Protein AF-A0AA36MU06-F1 (afdb_monomer)

Secondary structure (DSSP, 8-state):
----PPPP-----PPP-------PSPPPEEEEEEEHHHHHHHHHHHHHHHS--------SS--TTHHHHHHHHTTSS-GGGS-HHHHHHHHGGGGGS-HHHHHHHHHHTTT--TT-TTT-HHHHHHHHHHHHHHHHHHHHHHTTTGGGTS-HHHHHHHHHHHHHHHHHHHHHTTSSSPPPSEEEEE--TTTSTTEEEEEEETTTTEEEEEESTT--GGGGTT-EEEEEEE---TTEEEEEEEEEETTTS-HHHHHHHHHHHHHHHHHHHHHH-----TT-S-----------------------PPPPP------------------THHHHHHHTT-SS-----S--

Foldseek 3Di:
DDDDDDDDDDDPPDDPDDDPFPPDDDWDKDKDWFWLLQLLLLLLVLVLLLDPPDDQPPQPDDQVPPVVLCCLLVVVDQLVPDDLVSLQSNLVSLLSHDLNSLSSNLNSCPPVPLPDPDDQPSVNSSNVSSLLSNQLVLLLVQAPPCSVVDDSVVSSVNSSVLSSVSSVQSVQVPPPPRFFQWEKEADDCVNPPQFGIWIARNNVSHIDTFGHLPRPCVVQAQPWYWYWQQLDDPGIGTIMTIIDHSNPDDPSSVVVVSVVVSVVSVVVVVVVVPVPDPPPDPPPPPPPDDDDPDDDDDDDDDPDDDDDDDDDDDDDDDDDDPDPDDDPPSVVVPVVPPDPDPDDPPDD

Sequence (348 aa):
MEAATSPSKEEAPSTPRSHPLKKGSPRDHWRLEHPEQRVLESGLTALKQLQPAEGLQRSGSMVLRASFFERLLGGHVELKACPANDVAAAQGDLKKLGLRQLLALRILTKGFPTTRVGAFTVHSNFLAALSSELFHRIGALALKGSASETPRRRLEQIGQRLVLCLGAAELLKEKCPPPPAWWLTTLEEEDWPGSGFALVDICALTAQMLEGASADFEQCRGVNMAVVIDLGSAASINWEVITMDAAKEDIPAALAVLKARRRRSRRSTSLEETPEDSSRFPSLPFAADVLPQDGARATSSKVQWPSPTPQHKSPVESPKDSRFNEYPFVTDIFDYFGCCTRRRWEHH

Organism: NCBI:txid2562239

Mean predicted aligned error: 12.64 Å

Radius of gyration: 29.24 Å; Cα contacts (8 Å, |Δi|>4): 358; chains: 1; bounding box: 72×82×90 Å

pLDDT: mean 77.64, std 21.03, range [33.66, 98.0]

Solvent-accessible surface area (backbone atoms only — not comparable to full-atom values): 21843 Å² total; per-residue (Å²): 142,82,84,84,79,78,85,76,82,80,75,73,81,76,76,79,79,78,72,75,80,70,92,63,78,91,61,61,71,46,78,44,83,45,50,43,66,60,32,39,54,43,8,54,52,52,51,59,70,72,50,74,92,70,72,87,73,77,61,89,65,86,50,91,53,47,72,57,51,52,33,44,74,68,65,75,43,57,76,90,77,52,55,61,69,59,51,54,67,42,49,75,45,58,81,69,51,52,71,68,54,42,51,50,48,56,60,72,54,60,88,66,79,76,81,60,87,80,86,45,63,55,59,44,52,38,53,50,51,48,49,47,57,40,17,25,52,47,15,38,62,17,32,66,84,55,37,84,80,49,55,64,72,55,25,22,52,47,16,45,48,50,32,35,52,40,7,46,48,63,75,39,51,86,42,88,77,55,74,54,60,32,35,38,35,74,44,61,52,91,84,29,77,61,28,48,32,38,41,31,33,58,82,78,54,33,43,44,80,30,53,47,92,74,42,76,51,70,87,39,52,80,40,59,25,27,39,48,41,73,67,45,61,101,77,36,39,32,34,42,37,34,53,43,43,48,64,82,45,66,57,65,61,50,51,52,55,49,53,52,49,40,56,50,57,53,55,59,57,62,66,70,65,61,87,75,66,86,78,75,67,78,79,71,79,75,85,85,79,84,78,84,87,73,94,70,88,78,74,89,73,79,83,77,75,82,76,84,78,84,79,87,75,83,89,77,83,82,80,92,74,93,73,94,77,86,79,76,68,77,62,65,72,58,64,80,76,66,87,84,82,92,82,89,87,90,82,132

Structure (mmCIF, N/CA/C/O backbone):
data_AF-A0AA36MU06-F1
#
_entry.id   AF-A0AA36MU06-F1
#
loop_
_atom_site.group_PDB
_atom_site.id
_atom_site.type_symbol
_atom_site.label_atom_id
_atom_site.label_alt_id
_atom_site.label_comp_id
_atom_site.label_asym_id
_atom_site.label_entity_id
_atom_site.label_seq_id
_atom_site.pdbx_PDB_ins_code
_atom_site.Cartn_x
_atom_site.Cartn_y
_atom_site.Cartn_z
_atom_site.occupancy
_atom_site.B_iso_or_equiv
_atom_site.auth_seq_id
_atom_site.auth_comp_id
_atom_site.auth_asym_id
_atom_site.auth_atom_id
_atom_site.pdbx_PDB_model_num
ATOM 1 N N . MET A 1 1 ? -17.156 61.070 31.271 1.00 42.12 1 MET A N 1
ATOM 2 C CA . MET A 1 1 ? -17.662 59.878 31.980 1.00 42.12 1 MET A CA 1
ATOM 3 C C . MET A 1 1 ? -17.665 58.740 30.976 1.00 42.12 1 MET A C 1
ATOM 5 O O . MET A 1 1 ? -18.650 58.555 30.280 1.00 42.12 1 MET A O 1
ATOM 9 N N . GLU A 1 2 ? -16.533 58.057 30.834 1.00 40.53 2 GLU A N 1
ATOM 10 C CA . GLU A 1 2 ? -16.409 56.852 30.008 1.00 40.53 2 GLU A CA 1
ATOM 11 C C . GLU A 1 2 ? -16.273 55.663 30.957 1.00 40.53 2 GLU A C 1
ATOM 13 O O . GLU A 1 2 ? -15.413 55.656 31.839 1.00 40.53 2 GLU A O 1
ATOM 18 N N . ALA A 1 3 ? -17.192 54.707 30.834 1.00 56.00 3 ALA A N 1
ATOM 19 C CA . ALA A 1 3 ? -17.242 53.516 31.663 1.00 56.00 3 ALA A CA 1
ATOM 20 C C . ALA A 1 3 ? -16.288 52.456 31.094 1.00 56.00 3 ALA A C 1
ATOM 22 O O . ALA A 1 3 ? -16.514 51.903 30.018 1.00 56.00 3 ALA A O 1
ATOM 23 N N . ALA A 1 4 ? -15.215 52.181 31.834 1.00 58.66 4 ALA A N 1
ATOM 24 C CA . ALA A 1 4 ? -14.282 51.102 31.552 1.00 58.66 4 ALA A CA 1
ATOM 25 C C . ALA A 1 4 ? -14.984 49.744 31.727 1.00 58.66 4 ALA A C 1
ATOM 27 O O . ALA A 1 4 ? -15.400 49.380 32.827 1.00 58.66 4 ALA A O 1
ATOM 28 N N . THR A 1 5 ? -15.120 49.000 30.629 1.00 64.75 5 THR A N 1
ATOM 29 C CA . THR A 1 5 ? -15.677 47.642 30.623 1.00 64.75 5 THR A CA 1
ATOM 30 C C . THR A 1 5 ? -14.573 46.662 31.013 1.00 64.75 5 THR A C 1
ATOM 32 O O . THR A 1 5 ? -13.526 46.607 30.372 1.00 64.75 5 THR A O 1
ATOM 35 N N . SER A 1 6 ? -14.778 45.931 32.109 1.00 66.44 6 SER A N 1
ATOM 36 C CA . SER A 1 6 ? -13.814 44.965 32.642 1.00 66.44 6 SER A CA 1
ATOM 37 C C . SER A 1 6 ? -13.703 43.720 31.747 1.00 66.44 6 SER A C 1
ATOM 39 O O . SER A 1 6 ? -14.731 43.227 31.281 1.00 66.44 6 SER A O 1
ATOM 41 N N . PRO A 1 7 ? -12.493 43.170 31.529 1.00 70.69 7 PRO A N 1
ATOM 42 C CA . PRO A 1 7 ? -12.309 41.948 30.757 1.00 70.69 7 PRO A CA 1
ATOM 43 C C . PRO A 1 7 ? -12.836 40.737 31.538 1.00 70.69 7 PRO A C 1
ATOM 45 O O . PRO A 1 7 ? -12.380 40.433 32.643 1.00 70.69 7 PRO A O 1
ATOM 48 N N . SER A 1 8 ? -13.826 40.060 30.959 1.00 62.34 8 SER A N 1
ATOM 49 C CA . SER A 1 8 ? -14.392 38.813 31.466 1.00 62.34 8 SER A CA 1
ATOM 50 C C . SER A 1 8 ? -13.323 37.723 31.511 1.00 62.34 8 SER A C 1
ATOM 52 O O . SER A 1 8 ? -12.595 37.488 30.550 1.00 62.34 8 SER A O 1
ATOM 54 N N . LYS A 1 9 ? -13.231 37.075 32.669 1.00 68.00 9 LYS A N 1
ATOM 55 C CA . LYS A 1 9 ? -12.307 35.990 32.991 1.00 68.00 9 LYS A CA 1
ATOM 56 C C . LYS A 1 9 ? -12.657 34.774 32.126 1.00 68.00 9 LYS A C 1
ATOM 58 O O . LYS A 1 9 ? -13.620 34.075 32.419 1.00 68.00 9 LYS A O 1
ATOM 63 N N . GLU A 1 10 ? -11.913 34.578 31.042 1.00 68.88 10 GLU A N 1
ATOM 64 C CA . GLU A 1 10 ? -12.052 33.442 30.131 1.00 68.88 10 GLU A CA 1
ATOM 65 C C . GLU A 1 10 ? -11.713 32.151 30.893 1.00 68.88 10 GLU A C 1
ATOM 67 O O . GLU A 1 10 ? -10.574 31.902 31.297 1.00 68.88 10 GLU A O 1
ATOM 72 N N . GLU A 1 11 ? -12.758 31.392 31.215 1.00 62.41 11 GLU A N 1
ATOM 73 C CA . GLU A 1 11 ? -12.702 30.168 32.001 1.00 62.41 11 GLU A CA 1
ATOM 74 C C . GLU A 1 11 ? -12.042 29.075 31.151 1.00 62.41 11 GLU A C 1
ATOM 76 O O . GLU A 1 11 ? -12.561 28.676 30.109 1.00 62.41 11 GLU A O 1
ATOM 81 N N . ALA A 1 12 ? -10.843 28.646 31.557 1.00 64.94 12 ALA A N 1
ATOM 82 C CA . ALA A 1 12 ? -10.045 27.689 30.801 1.00 64.94 12 ALA A CA 1
ATOM 83 C C . ALA A 1 12 ? -10.856 26.408 30.517 1.00 64.94 12 ALA A C 1
ATOM 85 O O . ALA A 1 12 ? -11.457 25.862 31.449 1.00 64.94 12 ALA A O 1
ATOM 86 N N . PRO A 1 13 ? -10.860 25.894 29.270 1.00 68.56 13 PRO A N 1
ATOM 87 C CA . PRO A 1 13 ? -11.626 24.711 28.905 1.00 68.56 13 PRO A CA 1
ATOM 88 C C . PRO A 1 13 ? -11.187 23.538 29.780 1.00 68.56 13 PRO A C 1
ATOM 90 O O . PRO A 1 13 ? -10.057 23.051 29.688 1.00 68.56 13 PRO A O 1
ATOM 93 N N . SER A 1 14 ? -12.082 23.115 30.673 1.00 60.81 14 SER A N 1
ATOM 94 C CA . SER A 1 14 ? -11.848 21.994 31.574 1.00 60.81 14 SER A CA 1
ATOM 95 C C . SER A 1 14 ? -11.447 20.770 30.753 1.00 60.81 14 SER A C 1
ATOM 97 O O . SER A 1 14 ? -12.174 20.352 29.851 1.00 60.81 14 SER A O 1
ATOM 99 N N . THR A 1 15 ? -10.263 20.224 31.030 1.00 56.69 15 THR A N 1
ATOM 100 C CA . THR A 1 15 ? -9.739 19.056 30.324 1.00 56.69 15 THR A CA 1
ATOM 101 C C . THR A 1 15 ? -10.712 17.892 30.545 1.00 56.69 15 THR A C 1
ATOM 103 O O . THR A 1 15 ? -10.997 17.571 31.705 1.00 56.69 15 THR A O 1
ATOM 106 N N . PRO A 1 16 ? -11.251 17.261 29.485 1.00 56.66 16 PRO A N 1
ATOM 107 C CA . PRO A 1 16 ? -12.193 16.162 29.639 1.00 56.66 16 PRO A CA 1
ATOM 108 C C . PRO A 1 16 ? -11.525 15.044 30.441 1.00 56.66 16 PRO A C 1
ATOM 110 O O . PRO A 1 16 ? -10.484 14.512 30.053 1.00 56.66 16 PRO A O 1
ATOM 113 N N . ARG A 1 17 ? -12.102 14.727 31.606 1.00 50.91 17 ARG A N 1
ATOM 114 C CA . ARG A 1 17 ? -11.643 13.634 32.467 1.00 50.91 17 ARG A CA 1
ATOM 115 C C . ARG A 1 17 ? -11.771 12.335 31.676 1.00 50.91 17 ARG A C 1
ATOM 117 O O . ARG A 1 17 ? -12.880 11.879 31.416 1.00 50.91 17 ARG A O 1
ATOM 124 N N . SER A 1 18 ? -10.642 11.754 31.278 1.00 49.00 18 SER A N 1
ATOM 125 C CA . SER A 1 18 ? -10.615 10.477 30.575 1.00 49.00 18 SER A CA 1
ATOM 126 C C . SER A 1 18 ? -11.144 9.384 31.501 1.00 49.00 18 SER A C 1
ATOM 128 O O . SER A 1 18 ? -10.518 9.026 32.500 1.00 49.00 18 SER A O 1
ATOM 130 N N . HIS A 1 19 ? -12.329 8.858 31.194 1.00 49.84 19 HIS A N 1
ATOM 131 C CA . HIS A 1 19 ? -12.818 7.667 31.870 1.00 49.84 19 HIS A CA 1
ATOM 132 C C . HIS A 1 19 ? -11.845 6.516 31.577 1.00 49.84 19 HIS A C 1
ATOM 134 O O . HIS A 1 19 ? -11.520 6.285 30.408 1.00 49.84 19 HIS A O 1
ATOM 140 N N . PRO A 1 20 ? -11.340 5.806 32.604 1.00 58.47 20 PRO A N 1
ATOM 141 C CA . PRO A 1 20 ? -10.495 4.646 32.378 1.00 58.47 20 PRO A CA 1
ATOM 142 C C . PRO A 1 20 ? -11.273 3.659 31.509 1.00 58.47 20 PRO A C 1
ATOM 144 O O . PRO A 1 20 ? -12.417 3.325 31.829 1.00 58.47 20 PRO A O 1
ATOM 147 N N . LEU A 1 21 ? -10.659 3.240 30.396 1.00 59.34 21 LEU A N 1
ATOM 148 C CA . LEU A 1 21 ? -11.205 2.222 29.500 1.00 59.34 21 LEU A CA 1
ATOM 149 C C . LEU A 1 21 ? -11.707 1.068 30.369 1.00 59.34 21 LEU A C 1
ATOM 151 O O . LEU A 1 21 ? -10.927 0.466 31.114 1.00 59.34 21 LEU A O 1
ATOM 155 N N . LYS A 1 22 ? -13.022 0.809 30.332 1.00 66.19 22 LYS A N 1
ATOM 156 C CA . LYS A 1 22 ? -13.609 -0.326 31.050 1.00 66.19 22 LYS A CA 1
ATOM 157 C C . LYS A 1 22 ? -12.800 -1.561 30.670 1.00 66.19 22 LYS A C 1
ATOM 159 O O . LYS A 1 22 ? -12.454 -1.719 29.502 1.00 66.19 22 LYS A O 1
ATOM 164 N N . LYS A 1 23 ? -12.472 -2.397 31.659 1.00 70.94 23 LYS A N 1
ATOM 165 C CA . LYS A 1 23 ? -11.744 -3.660 31.481 1.00 70.94 23 LYS A CA 1
ATOM 166 C C . LYS A 1 23 ? -12.596 -4.557 30.568 1.00 70.94 23 LYS A C 1
ATOM 168 O O . LYS A 1 23 ? -13.489 -5.251 31.042 1.00 70.94 23 LYS A O 1
ATOM 173 N N . GLY A 1 24 ? -12.428 -4.376 29.261 1.00 62.84 24 GLY A N 1
ATOM 174 C CA . GLY A 1 24 ? -13.277 -4.940 28.222 1.00 62.84 24 GLY A CA 1
ATOM 175 C C . GLY A 1 24 ? -13.014 -6.425 28.036 1.00 62.84 24 GLY A C 1
ATOM 176 O O . GLY A 1 24 ? -12.074 -6.979 28.608 1.00 62.84 24 GLY A O 1
ATOM 177 N N . SER A 1 25 ? -13.859 -7.062 27.229 1.00 74.38 25 SER A N 1
ATOM 178 C CA . SER A 1 25 ? -13.636 -8.420 26.735 1.00 74.38 25 SER A CA 1
ATOM 179 C C . SER A 1 25 ? -12.212 -8.582 26.183 1.00 74.38 25 SER A C 1
ATOM 181 O O . SER A 1 25 ? -11.650 -7.607 25.672 1.00 74.38 25 SER A O 1
ATOM 183 N N . PRO A 1 26 ? -11.616 -9.786 26.273 1.00 84.88 26 PRO A N 1
ATOM 184 C CA . PRO A 1 26 ? -10.322 -10.047 25.656 1.00 84.88 26 PRO A CA 1
ATOM 185 C C . PRO A 1 26 ? -10.387 -9.651 24.177 1.00 84.88 26 PRO A C 1
ATOM 187 O O . PRO A 1 26 ? -11.281 -10.087 23.456 1.00 84.88 26 PRO A O 1
ATOM 190 N N . ARG A 1 27 ? -9.482 -8.762 23.766 1.00 89.81 27 ARG A N 1
ATOM 191 C CA . ARG A 1 27 ? -9.349 -8.323 22.376 1.00 89.81 27 ARG A CA 1
ATOM 192 C C . ARG A 1 27 ? -8.295 -9.173 21.700 1.00 89.81 27 ARG A C 1
ATOM 194 O O . ARG A 1 27 ? -7.228 -9.392 22.280 1.00 89.81 27 ARG A O 1
ATOM 201 N N . ASP A 1 28 ? -8.565 -9.573 20.468 1.00 94.50 28 ASP A N 1
ATOM 202 C CA . ASP A 1 28 ? -7.519 -10.133 19.631 1.00 94.50 28 ASP A CA 1
ATOM 203 C C . ASP A 1 28 ? -6.508 -9.042 19.303 1.00 94.50 28 ASP A C 1
ATOM 205 O O . ASP A 1 28 ? -6.848 -7.895 18.989 1.00 94.50 28 ASP A O 1
ATOM 209 N N . HIS A 1 29 ? -5.245 -9.407 19.453 1.00 94.75 29 HIS A N 1
ATOM 210 C CA . HIS A 1 29 ? -4.133 -8.493 19.341 1.00 94.75 29 HIS A CA 1
ATOM 211 C C . HIS A 1 29 ? -3.005 -9.202 18.607 1.00 94.75 29 HIS A C 1
ATOM 213 O O . HIS A 1 29 ? -2.515 -10.254 19.025 1.00 94.75 29 HIS A O 1
ATOM 219 N N . TRP A 1 30 ? -2.570 -8.589 17.514 1.00 95.94 30 TRP A N 1
ATOM 220 C CA . TRP A 1 30 ? -1.456 -9.060 16.722 1.00 95.94 30 TRP A CA 1
ATOM 221 C C . TRP A 1 30 ? -0.373 -8.000 16.640 1.00 95.94 30 TRP A C 1
ATOM 223 O O . TRP A 1 30 ? -0.637 -6.814 16.471 1.00 95.94 30 TRP A O 1
ATOM 233 N N . ARG A 1 31 ? 0.872 -8.464 16.675 1.00 94.81 31 ARG A N 1
ATOM 234 C CA . ARG A 1 31 ? 2.036 -7.653 16.343 1.00 94.81 31 ARG A CA 1
ATOM 235 C C . ARG A 1 31 ? 2.612 -8.110 15.010 1.00 94.81 31 ARG A C 1
ATOM 237 O O . ARG A 1 31 ? 2.705 -9.320 14.759 1.00 94.81 31 ARG A O 1
ATOM 244 N N . LEU A 1 32 ? 2.957 -7.144 14.168 1.00 94.94 32 LEU A N 1
ATOM 245 C CA . LEU A 1 32 ? 3.576 -7.341 12.866 1.00 94.94 32 LEU A CA 1
ATOM 246 C C . LEU A 1 32 ? 4.911 -6.595 12.843 1.00 94.94 32 LEU A C 1
ATOM 248 O O . LEU A 1 32 ? 4.936 -5.368 12.782 1.00 94.94 32 LEU A O 1
ATOM 252 N N . GLU A 1 33 ? 6.006 -7.350 12.893 1.00 94.56 33 GLU A N 1
ATOM 253 C CA . GLU A 1 33 ? 7.375 -6.828 12.890 1.00 94.56 33 GLU A CA 1
ATOM 254 C C . GLU A 1 33 ? 8.093 -7.314 11.637 1.00 94.56 33 GLU A C 1
ATOM 256 O O . GLU A 1 33 ? 8.764 -8.350 11.621 1.00 94.56 33 GLU A O 1
ATOM 261 N N . HIS A 1 34 ? 7.903 -6.585 10.543 1.00 93.12 34 HIS A N 1
ATOM 262 C CA . HIS A 1 34 ? 8.500 -6.932 9.262 1.00 93.12 34 HIS A CA 1
ATOM 263 C C . HIS A 1 34 ? 9.051 -5.689 8.563 1.00 93.12 34 HIS A C 1
ATOM 265 O O . HIS A 1 34 ? 8.530 -4.587 8.743 1.00 93.12 34 HIS A O 1
ATOM 271 N N . PRO A 1 35 ? 10.079 -5.845 7.710 1.00 92.81 35 PRO A N 1
ATOM 272 C CA . PRO A 1 35 ? 10.462 -4.782 6.793 1.00 92.81 35 PRO A CA 1
ATOM 273 C C . PRO A 1 35 ? 9.243 -4.341 5.981 1.00 92.81 35 PRO A C 1
ATOM 275 O O . PRO A 1 35 ? 8.508 -5.195 5.476 1.00 92.81 35 PRO A O 1
ATOM 278 N N . GLU A 1 36 ? 9.045 -3.029 5.821 1.00 92.75 36 GLU A N 1
ATOM 279 C CA . GLU A 1 36 ? 7.898 -2.488 5.075 1.00 92.75 36 GLU A CA 1
ATOM 280 C C . GLU A 1 36 ? 7.787 -3.124 3.688 1.00 92.75 36 GLU A C 1
ATOM 282 O O . GLU A 1 36 ? 6.712 -3.546 3.262 1.00 92.75 36 GLU A O 1
ATOM 287 N N . GLN A 1 37 ? 8.933 -3.290 3.025 1.00 92.62 37 GLN A N 1
ATOM 288 C CA . GLN A 1 37 ? 9.015 -3.915 1.715 1.00 92.62 37 GLN A CA 1
ATOM 289 C C . GLN A 1 37 ? 8.407 -5.327 1.686 1.00 92.62 37 GLN A C 1
ATOM 291 O O . GLN A 1 37 ? 7.730 -5.661 0.719 1.00 92.62 37 GLN A O 1
ATOM 296 N N . ARG A 1 38 ? 8.584 -6.146 2.732 1.00 94.19 38 ARG A N 1
ATOM 297 C CA . ARG A 1 38 ? 8.014 -7.504 2.785 1.00 94.19 38 ARG A CA 1
ATOM 298 C C . ARG A 1 38 ? 6.489 -7.465 2.869 1.00 94.19 38 ARG A C 1
ATOM 300 O O . ARG A 1 38 ? 5.817 -8.234 2.184 1.00 94.19 38 ARG A O 1
ATOM 307 N N . VAL A 1 39 ? 5.947 -6.569 3.693 1.00 96.00 39 VAL A N 1
ATOM 308 C CA . VAL A 1 39 ? 4.495 -6.375 3.823 1.00 96.00 39 VAL A CA 1
ATOM 309 C C . VAL A 1 39 ? 3.921 -5.874 2.500 1.00 96.00 39 VAL A C 1
ATOM 311 O O . VAL A 1 39 ? 2.941 -6.422 2.002 1.00 96.00 39 VAL A O 1
ATOM 314 N N . LEU A 1 40 ? 4.588 -4.903 1.873 1.00 95.62 40 LEU A N 1
ATOM 315 C CA . LEU A 1 40 ? 4.199 -4.377 0.572 1.00 95.62 40 LEU A CA 1
ATOM 316 C C . LEU A 1 40 ? 4.218 -5.459 -0.516 1.00 95.62 40 LEU A C 1
ATOM 318 O O . LEU A 1 40 ? 3.278 -5.573 -1.297 1.00 95.62 40 LEU A O 1
ATOM 322 N N . GLU A 1 41 ? 5.264 -6.283 -0.572 1.00 95.69 41 GLU A N 1
ATOM 323 C CA . GLU A 1 41 ? 5.371 -7.377 -1.538 1.00 95.69 41 GLU A CA 1
ATOM 324 C C . GLU A 1 41 ? 4.285 -8.440 -1.348 1.00 95.69 41 GLU A C 1
ATOM 326 O O . GLU A 1 41 ? 3.766 -8.949 -2.349 1.00 95.69 41 GLU A O 1
ATOM 331 N N . SER A 1 42 ? 3.923 -8.744 -0.096 1.00 96.88 42 SER A N 1
ATOM 332 C CA . SER A 1 42 ? 2.775 -9.594 0.239 1.00 96.88 42 SER A CA 1
ATOM 333 C C . SER A 1 42 ? 1.484 -8.990 -0.324 1.00 96.88 42 SER A C 1
ATOM 335 O O . SER A 1 42 ? 0.791 -9.628 -1.118 1.00 96.88 42 SER A O 1
ATOM 337 N N . GLY A 1 43 ? 1.235 -7.707 -0.043 1.00 97.38 43 GLY A N 1
ATOM 338 C CA . GLY A 1 43 ? 0.039 -6.989 -0.489 1.00 97.38 43 GLY A CA 1
ATOM 339 C C . GLY A 1 43 ? -0.090 -6.886 -2.006 1.00 97.38 43 GLY A C 1
ATOM 340 O O . GLY A 1 43 ? -1.161 -7.121 -2.553 1.00 97.38 43 GLY A O 1
ATOM 341 N N . LEU A 1 44 ? 1.003 -6.608 -2.723 1.00 97.00 44 LEU A N 1
ATOM 342 C CA . LEU A 1 44 ? 1.001 -6.578 -4.191 1.00 97.00 44 LEU A CA 1
ATOM 343 C C . LEU A 1 44 ? 0.697 -7.958 -4.793 1.00 97.00 44 LEU A C 1
ATOM 345 O O . LEU A 1 44 ? 0.037 -8.054 -5.827 1.00 97.00 44 LEU A O 1
ATOM 349 N N . THR A 1 45 ? 1.176 -9.029 -4.156 1.00 96.50 45 THR A N 1
ATOM 350 C CA . THR A 1 45 ? 0.912 -10.406 -4.601 1.00 96.50 45 THR A CA 1
ATOM 351 C C . THR A 1 45 ? -0.553 -10.769 -4.393 1.00 96.50 45 THR A C 1
ATOM 353 O O . THR A 1 45 ? -1.186 -11.277 -5.316 1.00 96.50 45 THR A O 1
ATOM 356 N N . ALA A 1 46 ? -1.102 -10.439 -3.225 1.00 96.56 46 ALA A N 1
ATOM 357 C CA . ALA A 1 46 ? -2.515 -10.608 -2.913 1.00 96.56 46 ALA A CA 1
ATOM 358 C C . ALA A 1 46 ? -3.405 -9.799 -3.869 1.00 96.56 46 ALA A C 1
ATOM 360 O O . ALA A 1 46 ? -4.342 -10.331 -4.455 1.00 96.56 46 ALA A O 1
ATOM 361 N N . LEU A 1 47 ? -3.046 -8.538 -4.133 1.00 96.19 47 LEU A N 1
ATOM 362 C CA . LEU A 1 47 ? -3.771 -7.680 -5.068 1.00 96.19 47 LEU A CA 1
ATOM 363 C C . LEU A 1 47 ? -3.802 -8.274 -6.483 1.00 96.19 47 LEU A C 1
ATOM 365 O O . LEU A 1 47 ? -4.837 -8.231 -7.144 1.00 96.19 47 LEU A O 1
ATOM 369 N N . LYS A 1 48 ? -2.692 -8.868 -6.944 1.00 95.50 48 LYS A N 1
ATOM 370 C CA . LYS A 1 48 ? -2.639 -9.554 -8.244 1.00 95.50 48 LYS A CA 1
ATOM 371 C C . LYS A 1 48 ? -3.608 -10.740 -8.303 1.00 95.50 48 LYS A C 1
ATOM 373 O O . LYS A 1 48 ? -4.179 -10.977 -9.360 1.00 95.50 48 LYS A O 1
ATOM 378 N N . GLN A 1 49 ? -3.796 -11.465 -7.199 1.00 94.44 49 GLN A N 1
ATOM 379 C CA . GLN A 1 49 ? -4.725 -12.600 -7.122 1.00 94.44 49 GLN A CA 1
ATOM 380 C C . GLN A 1 49 ? -6.199 -12.166 -7.096 1.00 94.44 49 GLN A C 1
ATOM 382 O O . GLN A 1 49 ? -7.059 -12.926 -7.534 1.00 94.44 49 GLN A O 1
ATOM 387 N N . LEU A 1 50 ? -6.493 -10.961 -6.596 1.00 90.94 50 LEU A N 1
ATOM 388 C CA . LEU A 1 50 ? -7.852 -10.407 -6.538 1.00 90.94 50 LEU A CA 1
ATOM 389 C C . LEU A 1 50 ? -8.313 -9.785 -7.863 1.00 90.94 50 LEU A C 1
ATOM 391 O O . LEU A 1 50 ? -9.513 -9.644 -8.092 1.00 90.94 50 LEU A O 1
ATOM 395 N N . GLN A 1 51 ? -7.387 -9.401 -8.746 1.00 85.81 51 GLN A N 1
ATOM 396 C CA . GLN A 1 51 ? -7.753 -8.859 -10.052 1.00 85.81 51 GLN A CA 1
ATOM 397 C C . GLN A 1 51 ? -8.225 -9.989 -10.984 1.00 85.81 51 GLN A C 1
ATOM 399 O O . GLN A 1 51 ? -7.507 -10.975 -11.151 1.00 85.81 51 GLN A O 1
ATOM 404 N N . PRO A 1 52 ? -9.403 -9.865 -11.632 1.00 74.56 52 PRO A N 1
ATOM 405 C CA . PRO A 1 52 ? -9.879 -10.878 -12.574 1.00 74.56 52 PRO A CA 1
ATOM 406 C C . PRO A 1 52 ? -8.880 -11.037 -13.724 1.00 74.56 52 PRO A C 1
ATOM 408 O O . PRO A 1 52 ? -8.166 -10.092 -14.036 1.00 74.56 52 PRO A O 1
ATOM 411 N N . ALA A 1 53 ? -8.820 -12.179 -14.402 1.00 70.56 53 ALA A N 1
ATOM 412 C CA . ALA A 1 53 ? -7.981 -12.340 -15.591 1.00 70.56 53 ALA A CA 1
ATOM 413 C C . ALA A 1 53 ? -8.597 -11.605 -16.804 1.00 70.56 53 ALA A C 1
ATOM 415 O O . ALA A 1 53 ? -9.129 -12.225 -17.712 1.00 70.56 53 ALA A O 1
ATOM 416 N N . GLU A 1 54 ? -8.585 -10.271 -16.831 1.00 61.38 54 GLU A N 1
ATOM 417 C CA . GLU A 1 54 ? -8.748 -9.552 -18.098 1.00 61.38 54 GLU A CA 1
ATOM 418 C C . GLU A 1 54 ? -7.420 -9.613 -18.848 1.00 61.38 54 GLU A C 1
ATOM 420 O O . GLU A 1 54 ? -6.353 -9.328 -18.282 1.00 61.38 54 GLU A O 1
ATOM 425 N N . GLY A 1 55 ? -7.506 -9.973 -20.128 1.00 59.78 55 GLY A N 1
ATOM 426 C CA . GLY A 1 55 ? -6.377 -9.915 -21.041 1.00 59.78 55 GLY A CA 1
ATOM 427 C C . GLY A 1 55 ? -5.750 -8.522 -21.049 1.00 59.78 55 GLY A C 1
ATOM 428 O O . GLY A 1 55 ? -6.384 -7.528 -20.689 1.00 59.78 55 GLY A O 1
ATOM 429 N N . LEU A 1 56 ? -4.482 -8.449 -21.453 1.00 56.50 56 LEU A N 1
ATOM 430 C CA . LEU A 1 56 ? -3.774 -7.193 -21.692 1.00 56.50 56 LEU A CA 1
ATOM 431 C C . LEU A 1 56 ? -4.546 -6.372 -22.731 1.00 56.50 56 LEU A C 1
ATOM 433 O O . LEU A 1 56 ? -4.320 -6.492 -23.935 1.00 56.50 56 LEU A O 1
ATOM 437 N N . GLN A 1 57 ? -5.486 -5.547 -22.273 1.00 63.50 57 GLN A N 1
ATOM 438 C CA . GLN A 1 57 ? -6.219 -4.652 -23.143 1.00 63.50 57 GLN A CA 1
ATOM 439 C C . GLN A 1 57 ? -5.194 -3.656 -23.674 1.00 63.50 57 GLN A C 1
ATOM 441 O O . GLN A 1 57 ? -4.600 -2.884 -22.915 1.00 63.50 57 GLN A O 1
ATOM 446 N N . ARG A 1 58 ? -4.911 -3.745 -24.977 1.00 62.38 58 ARG A N 1
ATOM 447 C CA . ARG A 1 58 ? -4.007 -2.830 -25.670 1.00 62.38 58 ARG A CA 1
ATOM 448 C C . ARG A 1 58 ? -4.588 -1.429 -25.533 1.00 62.38 58 ARG A C 1
ATOM 450 O O . ARG A 1 58 ? -5.518 -1.065 -26.245 1.00 62.38 58 ARG A O 1
ATOM 457 N N . SER A 1 59 ? -4.071 -0.668 -24.573 1.00 60.62 59 SER A N 1
ATOM 458 C CA . SER A 1 59 ? -4.398 0.744 -24.423 1.00 60.62 59 SER A CA 1
ATOM 459 C C . SER A 1 59 ? -4.036 1.422 -25.743 1.00 60.62 59 SER A C 1
ATOM 461 O O . SER A 1 59 ? -2.872 1.410 -26.134 1.00 60.62 59 SER A O 1
ATOM 463 N N . GLY A 1 60 ? -5.023 1.961 -26.464 1.00 57.53 60 GLY A N 1
ATOM 464 C CA . GLY A 1 60 ? -4.846 2.542 -27.807 1.00 57.53 60 GLY A CA 1
ATOM 465 C C . GLY A 1 60 ? -3.958 3.795 -27.856 1.00 57.53 60 GLY A C 1
ATOM 466 O O . GLY A 1 60 ? -3.825 4.421 -28.902 1.00 57.53 60 GLY A O 1
ATOM 467 N N . SER A 1 61 ? -3.353 4.177 -26.730 1.00 62.91 61 SER A N 1
ATOM 468 C CA . SER A 1 61 ? -2.370 5.248 -26.634 1.00 62.91 61 SER A CA 1
ATOM 469 C C . SER A 1 61 ? -0.998 4.731 -27.059 1.00 62.91 61 SER A C 1
ATOM 471 O O . SER A 1 61 ? -0.474 3.787 -26.470 1.00 62.91 61 SER A O 1
ATOM 473 N N . MET A 1 62 ? -0.399 5.365 -28.072 1.00 66.38 62 MET A N 1
ATOM 474 C CA . MET A 1 62 ? 0.957 5.054 -28.528 1.00 66.38 62 MET A CA 1
ATOM 475 C C . MET A 1 62 ? 1.962 5.235 -27.381 1.00 66.38 62 MET A C 1
ATOM 477 O O . MET A 1 62 ? 2.393 6.345 -27.044 1.00 66.38 62 MET A O 1
ATOM 481 N N . VAL A 1 63 ? 2.350 4.122 -26.769 1.00 71.94 63 VAL A N 1
ATOM 482 C CA . VAL A 1 63 ? 3.538 4.031 -25.925 1.00 71.94 63 VAL A CA 1
ATOM 483 C C . VAL A 1 63 ? 4.731 4.152 -26.867 1.00 71.94 63 VAL A C 1
ATOM 485 O O . VAL A 1 63 ? 4.946 3.277 -27.705 1.00 71.94 63 VAL A O 1
ATOM 488 N N . LEU A 1 64 ? 5.492 5.248 -26.768 1.00 73.88 64 LEU A N 1
ATOM 489 C CA . LEU A 1 64 ? 6.616 5.501 -27.681 1.00 73.88 64 LEU A CA 1
ATOM 490 C C . LEU A 1 64 ? 7.665 4.391 -27.565 1.00 73.88 64 LEU A C 1
ATOM 492 O O . LEU A 1 64 ? 8.374 4.084 -28.521 1.00 73.88 64 LEU A O 1
ATOM 496 N N . ARG A 1 65 ? 7.738 3.768 -26.385 1.00 85.44 65 ARG A N 1
ATOM 497 C CA . ARG A 1 65 ? 8.616 2.643 -26.071 1.00 85.44 65 ARG A CA 1
ATOM 498 C C . ARG A 1 65 ? 7.847 1.341 -25.825 1.00 85.44 65 ARG A C 1
ATOM 500 O O . ARG A 1 65 ? 8.198 0.594 -24.917 1.00 85.44 65 ARG A O 1
ATOM 507 N N . ALA A 1 66 ? 6.814 1.045 -26.621 1.00 87.88 66 ALA A N 1
ATOM 508 C CA . ALA A 1 66 ? 6.015 -0.181 -26.473 1.00 87.88 66 ALA A CA 1
ATOM 509 C C . ALA A 1 66 ? 6.888 -1.451 -26.382 1.00 87.88 66 ALA A C 1
ATOM 511 O O . ALA A 1 66 ? 6.753 -2.225 -25.437 1.00 87.88 66 ALA A O 1
ATOM 512 N N . SER A 1 67 ? 7.882 -1.582 -27.267 1.00 91.25 67 SER A N 1
ATOM 513 C CA . SER A 1 67 ? 8.810 -2.723 -27.296 1.00 91.25 67 SER A CA 1
ATOM 514 C C . SER A 1 67 ? 9.693 -2.857 -26.047 1.00 91.25 67 SER A C 1
ATOM 516 O O . SER A 1 67 ? 10.195 -3.941 -25.750 1.00 91.25 67 SER A O 1
ATOM 518 N N . PHE A 1 68 ? 9.921 -1.778 -25.292 1.00 94.44 68 PHE A N 1
ATOM 519 C CA . PHE A 1 68 ? 10.632 -1.848 -24.014 1.00 94.44 68 PHE A CA 1
ATOM 520 C C . PHE A 1 68 ? 9.758 -2.507 -22.944 1.00 94.44 68 PHE A C 1
ATOM 522 O O . PHE A 1 68 ? 10.193 -3.457 -22.294 1.00 94.44 68 PHE A O 1
ATOM 529 N N . PHE A 1 69 ? 8.509 -2.056 -22.806 1.00 95.25 69 PHE A N 1
ATOM 530 C CA . PHE A 1 69 ? 7.576 -2.624 -21.834 1.00 95.25 69 PHE A CA 1
ATOM 531 C C . PHE A 1 69 ? 7.136 -4.038 -22.195 1.00 95.25 69 PHE A C 1
ATOM 533 O O . PHE A 1 69 ? 7.002 -4.852 -21.291 1.00 95.25 69 PHE A O 1
ATOM 540 N N . GLU A 1 70 ? 6.962 -4.358 -23.478 1.00 93.25 70 GLU A N 1
ATOM 541 C CA . GLU A 1 70 ? 6.684 -5.728 -23.930 1.00 93.25 70 GLU A CA 1
ATOM 542 C C . GLU A 1 70 ? 7.807 -6.685 -23.521 1.00 93.25 70 GLU A C 1
ATOM 544 O O . GLU A 1 70 ? 7.537 -7.734 -22.940 1.00 93.25 70 GLU A O 1
ATOM 549 N N . ARG A 1 71 ? 9.073 -6.296 -23.731 1.00 94.81 71 ARG A N 1
ATOM 550 C CA . ARG A 1 71 ? 10.223 -7.099 -23.292 1.00 94.81 71 ARG A CA 1
ATOM 551 C C . ARG A 1 71 ? 10.290 -7.245 -21.773 1.00 94.81 71 ARG A C 1
ATOM 553 O O . ARG A 1 71 ? 10.559 -8.344 -21.298 1.00 94.81 71 ARG A O 1
ATOM 560 N N . LEU A 1 72 ? 10.049 -6.169 -21.018 1.00 94.88 72 LEU A N 1
ATOM 561 C CA . LEU A 1 72 ? 10.041 -6.218 -19.551 1.00 94.88 72 LEU A CA 1
ATOM 562 C C . LEU A 1 72 ? 8.906 -7.099 -19.015 1.00 94.88 72 LEU A C 1
ATOM 564 O O . LEU A 1 72 ? 9.146 -7.975 -18.192 1.00 94.88 72 LEU A O 1
ATOM 568 N N . LEU A 1 73 ? 7.675 -6.880 -19.481 1.00 94.44 73 LEU A N 1
ATOM 569 C CA . LEU A 1 73 ? 6.484 -7.613 -19.041 1.00 94.44 73 LEU A CA 1
ATOM 570 C C . LEU A 1 73 ? 6.517 -9.084 -19.468 1.00 94.44 73 LEU A C 1
ATOM 572 O O . LEU A 1 73 ? 6.021 -9.930 -18.729 1.00 94.44 73 LEU A O 1
ATOM 576 N N . GLY A 1 74 ? 7.115 -9.386 -20.623 1.00 93.50 74 GLY A N 1
ATOM 577 C CA . GLY A 1 74 ? 7.357 -10.752 -21.090 1.00 93.50 74 GLY A CA 1
ATOM 578 C C . GLY A 1 74 ? 8.530 -11.452 -20.397 1.00 93.50 74 GLY A C 1
ATOM 579 O O . GLY A 1 74 ? 8.808 -12.606 -20.702 1.00 93.50 74 GLY A O 1
ATOM 580 N N . GLY A 1 75 ? 9.247 -10.772 -19.493 1.00 93.19 75 GLY A N 1
ATOM 581 C CA . GLY A 1 75 ? 10.419 -11.331 -18.814 1.00 93.19 75 GLY A CA 1
ATOM 582 C C . GLY A 1 75 ? 11.627 -11.557 -19.731 1.00 93.19 75 GLY A C 1
ATOM 583 O O . GLY A 1 75 ? 12.565 -12.247 -19.347 1.00 93.19 75 GLY A O 1
ATOM 584 N N . HIS A 1 76 ? 11.629 -10.978 -20.936 1.00 95.44 76 HIS A N 1
ATOM 585 C CA . HIS A 1 76 ? 12.731 -11.094 -21.895 1.00 95.44 76 HIS A CA 1
ATOM 586 C C . HIS A 1 76 ? 13.950 -10.256 -21.501 1.00 95.44 76 HIS A C 1
ATOM 588 O O . HIS A 1 76 ? 15.064 -10.542 -21.935 1.00 95.44 76 HIS A O 1
ATOM 594 N N . VAL A 1 77 ? 13.745 -9.199 -20.711 1.00 95.31 77 VAL A N 1
ATOM 595 C CA . VAL A 1 77 ? 14.822 -8.378 -20.150 1.00 95.31 77 VAL A CA 1
ATOM 596 C C . VAL A 1 77 ? 14.546 -8.100 -18.678 1.00 95.31 77 VAL A C 1
ATOM 598 O O . VAL A 1 77 ? 13.411 -7.842 -18.285 1.00 95.31 77 VAL A O 1
ATOM 601 N N . GLU A 1 78 ? 15.592 -8.118 -17.857 1.00 94.56 78 GLU A N 1
ATOM 602 C CA . GLU A 1 78 ? 15.512 -7.667 -16.470 1.00 94.56 78 GLU A CA 1
ATOM 603 C C . GLU A 1 78 ? 15.785 -6.158 -16.402 1.00 94.56 78 GLU A C 1
ATOM 605 O O . GLU A 1 78 ? 16.701 -5.652 -17.055 1.00 94.56 78 GLU A O 1
ATOM 610 N N . LEU A 1 79 ? 15.053 -5.425 -15.555 1.00 94.62 79 LEU A N 1
ATOM 611 C CA . LEU A 1 79 ? 15.218 -3.970 -15.426 1.00 94.62 79 LEU A CA 1
ATOM 612 C C . LEU A 1 79 ? 16.670 -3.569 -15.088 1.00 94.62 79 LEU A C 1
ATOM 614 O O . LEU A 1 79 ? 17.174 -2.583 -15.617 1.00 94.62 79 LEU A O 1
ATOM 618 N N . LYS A 1 80 ? 17.373 -4.361 -14.263 1.00 92.50 80 LYS A N 1
ATOM 619 C CA . LYS A 1 80 ? 18.784 -4.129 -13.883 1.00 92.50 80 LYS A CA 1
ATOM 620 C C . LYS A 1 80 ? 19.772 -4.234 -15.047 1.00 92.50 80 LYS A C 1
ATOM 622 O O . LYS A 1 80 ? 20.838 -3.637 -14.975 1.00 92.50 80 LYS A O 1
ATOM 627 N N . ALA A 1 81 ? 19.420 -4.969 -16.101 1.00 93.19 81 ALA A N 1
ATOM 628 C CA . ALA A 1 81 ? 20.241 -5.124 -17.299 1.00 93.19 81 ALA A CA 1
ATOM 629 C C . ALA A 1 81 ? 19.904 -4.082 -18.380 1.00 93.19 81 ALA A C 1
ATOM 631 O O . ALA A 1 81 ? 20.588 -3.998 -19.398 1.00 93.19 81 ALA A O 1
ATOM 632 N N . CYS A 1 82 ? 18.844 -3.291 -18.184 1.00 94.25 82 CYS A N 1
ATOM 633 C CA . CYS A 1 82 ? 18.423 -2.294 -19.157 1.00 94.25 82 CYS A CA 1
ATOM 634 C C . CYS A 1 82 ? 19.357 -1.069 -19.138 1.00 94.25 82 CYS A C 1
ATOM 636 O O . CYS A 1 82 ? 19.673 -0.568 -18.051 1.00 94.25 82 CYS A O 1
ATOM 638 N N . PRO A 1 83 ? 19.751 -0.536 -20.312 1.00 94.56 83 PRO A N 1
ATOM 639 C CA . PRO A 1 83 ? 20.523 0.700 -20.402 1.00 94.56 83 PRO A CA 1
ATOM 640 C C . PRO A 1 83 ? 19.807 1.877 -19.732 1.00 94.56 83 PRO A C 1
ATOM 642 O O . PRO A 1 83 ? 18.597 2.047 -19.888 1.00 94.56 83 PRO A O 1
ATOM 645 N N . ALA A 1 84 ? 20.557 2.744 -19.045 1.00 94.69 84 ALA A N 1
ATOM 646 C CA . ALA A 1 84 ? 19.993 3.908 -18.355 1.00 94.69 84 ALA A CA 1
ATOM 647 C C . ALA A 1 84 ? 19.189 4.826 -19.298 1.00 94.69 84 ALA A C 1
ATOM 649 O O . ALA A 1 84 ? 18.127 5.311 -18.920 1.00 94.69 84 ALA A O 1
ATOM 650 N N . ASN A 1 85 ? 19.640 5.003 -20.544 1.00 95.75 85 ASN A N 1
ATOM 651 C CA . ASN A 1 85 ? 18.931 5.808 -21.546 1.00 95.75 85 ASN A CA 1
ATOM 652 C C . ASN A 1 85 ? 17.543 5.243 -21.885 1.00 95.75 85 ASN A C 1
ATOM 654 O O . ASN A 1 85 ? 16.591 6.010 -22.023 1.00 95.75 85 ASN A O 1
ATOM 658 N N . ASP A 1 86 ? 17.411 3.916 -21.973 1.00 96.19 86 ASP A N 1
ATOM 659 C CA . ASP A 1 86 ? 16.128 3.259 -22.244 1.00 96.19 86 ASP A CA 1
ATOM 660 C C . ASP A 1 86 ? 15.180 3.412 -21.050 1.00 96.19 86 ASP A C 1
ATOM 662 O O . ASP A 1 86 ? 14.012 3.763 -21.223 1.00 96.19 86 ASP A O 1
ATOM 666 N N . VAL A 1 87 ? 15.698 3.214 -19.833 1.00 96.38 87 VAL A N 1
ATOM 667 C CA . VAL A 1 87 ? 14.930 3.348 -18.586 1.00 96.38 87 VAL A CA 1
ATOM 668 C C . VAL A 1 87 ? 14.441 4.786 -18.391 1.00 96.38 87 VAL A C 1
ATOM 670 O O . VAL A 1 87 ? 13.259 5.003 -18.120 1.00 96.38 87 VAL A O 1
ATOM 673 N N . ALA A 1 88 ? 15.317 5.776 -18.590 1.00 95.88 88 ALA A N 1
ATOM 674 C CA . ALA A 1 88 ? 14.964 7.192 -18.510 1.00 95.88 88 ALA A CA 1
ATOM 675 C C . ALA A 1 88 ? 13.900 7.569 -19.553 1.00 95.88 88 ALA A C 1
ATOM 677 O O . ALA A 1 88 ? 12.911 8.224 -19.222 1.00 95.88 88 ALA A O 1
ATOM 678 N N . ALA A 1 89 ? 14.062 7.113 -20.800 1.00 95.62 89 ALA A N 1
ATOM 679 C CA . ALA A 1 89 ? 13.105 7.378 -21.872 1.00 95.62 89 ALA A CA 1
ATOM 680 C C . ALA A 1 89 ? 11.734 6.723 -21.624 1.00 95.62 89 ALA A C 1
ATOM 682 O O . ALA A 1 89 ? 10.712 7.272 -22.033 1.00 95.62 89 ALA A O 1
ATOM 683 N N . ALA A 1 90 ? 11.696 5.569 -20.953 1.00 96.38 90 ALA A N 1
ATOM 684 C CA . ALA A 1 90 ? 10.463 4.853 -20.638 1.00 96.38 90 ALA A CA 1
ATOM 685 C C . ALA A 1 90 ? 9.690 5.442 -19.444 1.00 96.38 90 ALA A C 1
ATOM 687 O O . ALA A 1 90 ? 8.491 5.202 -19.316 1.00 96.38 90 ALA A O 1
ATOM 688 N N . GLN A 1 91 ? 10.331 6.230 -18.572 1.00 96.50 91 GLN A N 1
ATOM 689 C CA . GLN A 1 91 ? 9.707 6.733 -17.342 1.00 96.50 91 GLN A CA 1
ATOM 690 C C . GLN A 1 91 ? 8.417 7.537 -17.603 1.00 96.50 91 GLN A C 1
ATOM 692 O O . GLN A 1 91 ? 7.432 7.379 -16.882 1.00 96.50 91 GLN A O 1
ATOM 697 N N . GLY A 1 92 ? 8.385 8.371 -18.649 1.00 95.31 92 GLY A N 1
ATOM 698 C CA . GLY A 1 92 ? 7.196 9.162 -19.002 1.00 95.31 92 GLY A CA 1
ATOM 699 C C . GLY A 1 92 ? 6.013 8.321 -19.500 1.00 95.31 92 GLY A C 1
ATOM 700 O O . GLY A 1 92 ? 4.856 8.705 -19.322 1.00 95.31 92 GLY A O 1
ATOM 701 N N . ASP A 1 93 ? 6.297 7.151 -20.073 1.00 96.12 93 ASP A N 1
ATOM 702 C CA . ASP A 1 93 ? 5.301 6.240 -20.634 1.00 96.12 93 ASP A CA 1
ATOM 703 C C . ASP A 1 93 ? 4.577 5.408 -19.553 1.00 96.12 93 ASP A C 1
ATOM 705 O O . ASP A 1 93 ? 3.528 4.833 -19.840 1.00 96.12 93 ASP A O 1
ATOM 709 N N . LEU A 1 94 ? 5.043 5.407 -18.294 1.00 96.31 94 LEU A N 1
ATOM 710 C CA . LEU A 1 94 ? 4.368 4.728 -17.173 1.00 96.31 94 LEU A CA 1
ATOM 711 C C . LEU A 1 94 ? 2.901 5.166 -17.011 1.00 96.31 94 LEU A C 1
ATOM 713 O O . LEU A 1 94 ? 2.035 4.345 -16.723 1.00 96.31 94 LEU A O 1
ATOM 717 N N . LYS A 1 95 ? 2.594 6.440 -17.285 1.00 95.75 95 LYS A N 1
ATOM 718 C CA . LYS A 1 95 ? 1.227 6.996 -17.228 1.00 95.75 95 LYS A CA 1
ATOM 719 C C . LYS A 1 95 ? 0.283 6.407 -18.284 1.00 95.75 95 LYS A C 1
ATOM 721 O O . LYS A 1 95 ? -0.933 6.544 -18.169 1.00 95.75 95 LYS A O 1
ATOM 726 N N . LYS A 1 96 ? 0.820 5.778 -19.331 1.00 93.25 96 LYS A N 1
ATOM 727 C CA . LYS A 1 96 ? 0.033 5.147 -20.402 1.00 93.25 96 LYS A CA 1
ATOM 728 C C . LYS A 1 96 ? -0.292 3.686 -20.100 1.00 93.25 96 LYS A C 1
ATOM 730 O O . LYS A 1 96 ? -1.171 3.117 -20.746 1.00 93.25 96 LYS A O 1
ATOM 735 N N . LEU A 1 97 ? 0.400 3.088 -19.130 1.00 93.06 97 LEU A N 1
ATOM 736 C CA . LEU A 1 97 ? 0.199 1.699 -18.745 1.00 93.06 97 LEU A CA 1
ATOM 737 C C . LEU A 1 97 ? -1.089 1.532 -17.939 1.00 93.06 97 LEU A C 1
ATOM 739 O O . LEU A 1 97 ? -1.475 2.398 -17.154 1.00 93.06 97 LEU A O 1
ATOM 743 N N . GLY A 1 98 ? -1.756 0.396 -18.123 1.00 92.19 98 GLY A N 1
ATOM 744 C CA . GLY A 1 98 ? -2.885 -0.008 -17.290 1.00 92.19 98 GLY A CA 1
ATOM 745 C C . GLY A 1 98 ? -2.441 -0.411 -15.880 1.00 92.19 98 GLY A C 1
ATOM 746 O O . GLY A 1 98 ? -1.283 -0.764 -15.653 1.00 92.19 98 GLY A O 1
ATOM 747 N N . LEU A 1 99 ? -3.381 -0.431 -14.929 1.00 94.44 99 LEU A N 1
ATOM 748 C CA . LEU A 1 99 ? -3.101 -0.820 -13.539 1.00 94.44 99 LEU A CA 1
ATOM 749 C C . LEU A 1 99 ? -2.460 -2.215 -13.440 1.00 94.44 99 LEU A C 1
ATOM 751 O O . LEU A 1 99 ? -1.485 -2.398 -12.717 1.00 94.44 99 LEU A O 1
ATOM 755 N N . ARG A 1 100 ? -2.960 -3.178 -14.223 1.00 93.00 100 ARG A N 1
ATOM 756 C CA . ARG A 1 100 ? -2.419 -4.545 -14.308 1.00 93.00 100 ARG A CA 1
ATOM 757 C C . ARG A 1 100 ? -0.953 -4.567 -14.736 1.00 93.00 100 ARG A C 1
ATOM 759 O O . ARG A 1 100 ? -0.153 -5.290 -14.155 1.00 93.00 100 ARG A O 1
ATOM 766 N N . GLN A 1 101 ? -0.597 -3.764 -15.741 1.00 94.06 101 GLN A N 1
ATOM 767 C CA . GLN A 1 101 ? 0.772 -3.672 -16.255 1.00 94.06 101 GLN A CA 1
ATOM 768 C C . GLN A 1 101 ? 1.703 -3.043 -15.216 1.00 94.06 101 GLN A C 1
ATOM 770 O O . GLN A 1 101 ? 2.788 -3.563 -14.983 1.00 94.06 101 GLN A O 1
ATOM 775 N N . LEU A 1 102 ? 1.263 -1.973 -14.545 1.00 96.50 102 LEU A N 1
ATOM 776 C CA . LEU A 1 102 ? 2.016 -1.346 -13.453 1.00 96.50 102 LEU A CA 1
ATOM 777 C C . LEU A 1 102 ? 2.242 -2.328 -12.293 1.00 96.50 102 LEU A C 1
ATOM 779 O O . LEU A 1 102 ? 3.359 -2.447 -11.792 1.00 96.50 102 LEU A O 1
ATOM 783 N N . LEU A 1 103 ? 1.205 -3.077 -11.907 1.00 96.50 103 LEU A N 1
ATOM 784 C CA . LEU A 1 103 ? 1.289 -4.098 -10.865 1.00 96.50 103 LEU A CA 1
ATOM 785 C C . LEU A 1 103 ? 2.242 -5.236 -11.261 1.00 96.50 103 LEU A C 1
ATOM 787 O O . LEU A 1 103 ? 3.097 -5.630 -10.468 1.00 96.50 103 LEU A O 1
ATOM 791 N N . ALA A 1 104 ? 2.139 -5.731 -12.498 1.00 95.62 104 ALA A N 1
ATOM 792 C CA . ALA A 1 104 ? 3.026 -6.759 -13.030 1.00 95.62 104 ALA A CA 1
ATOM 793 C C . ALA A 1 104 ? 4.487 -6.292 -13.044 1.00 95.62 104 ALA A C 1
ATOM 795 O O . ALA A 1 104 ? 5.345 -6.994 -12.511 1.00 95.62 104 ALA A O 1
ATOM 796 N N . LEU A 1 105 ? 4.765 -5.088 -13.559 1.00 96.25 105 LEU A N 1
ATOM 797 C CA . LEU A 1 105 ? 6.104 -4.494 -13.525 1.00 96.25 105 LEU A CA 1
ATOM 798 C C . LEU A 1 105 ? 6.630 -4.398 -12.093 1.00 96.25 105 LEU A C 1
ATOM 800 O O . LEU A 1 105 ? 7.750 -4.824 -11.833 1.00 96.25 105 LEU A O 1
ATOM 804 N N . ARG A 1 106 ? 5.820 -3.907 -11.145 1.00 96.50 106 ARG A N 1
ATOM 805 C CA . ARG A 1 106 ? 6.259 -3.752 -9.751 1.00 96.50 106 ARG A CA 1
ATOM 806 C C . ARG A 1 106 ? 6.621 -5.086 -9.099 1.00 96.50 106 ARG A C 1
ATOM 808 O O . ARG A 1 106 ? 7.550 -5.125 -8.291 1.00 96.50 106 ARG A O 1
ATOM 815 N N . ILE A 1 107 ? 5.901 -6.156 -9.443 1.00 95.75 107 ILE A N 1
ATOM 816 C CA . ILE A 1 107 ? 6.179 -7.521 -8.981 1.00 95.75 107 ILE A CA 1
ATOM 817 C C . ILE A 1 107 ? 7.438 -8.091 -9.650 1.00 95.75 107 ILE A C 1
ATOM 819 O O . ILE A 1 107 ? 8.236 -8.732 -8.973 1.00 95.75 107 ILE A O 1
ATOM 823 N N . LEU A 1 108 ? 7.643 -7.844 -10.945 1.00 94.69 108 LEU A N 1
ATOM 824 C CA . LEU A 1 108 ? 8.836 -8.294 -11.674 1.00 94.69 108 LEU A CA 1
ATOM 825 C C . LEU A 1 108 ? 10.114 -7.596 -11.194 1.00 94.69 108 LEU A C 1
ATOM 827 O O . LEU A 1 108 ? 11.194 -8.172 -11.247 1.00 94.69 108 LEU A O 1
ATOM 831 N N . THR A 1 109 ? 10.001 -6.370 -10.686 1.00 93.38 109 THR A N 1
ATOM 832 C CA . THR A 1 109 ? 11.132 -5.606 -10.145 1.00 93.38 109 THR A CA 1
ATOM 833 C C . THR A 1 109 ? 11.326 -5.804 -8.638 1.00 93.38 109 THR A C 1
ATOM 835 O O . THR A 1 109 ? 11.960 -4.970 -7.983 1.00 93.38 109 THR A O 1
ATOM 838 N N . LYS A 1 110 ? 10.750 -6.860 -8.048 1.00 88.81 110 LYS A N 1
ATOM 839 C CA . LYS A 1 110 ? 11.018 -7.235 -6.651 1.00 88.81 110 LYS A CA 1
ATOM 840 C C . LYS A 1 110 ? 12.505 -7.558 -6.473 1.00 88.81 110 LYS A C 1
ATOM 842 O O . LYS A 1 110 ? 13.140 -8.117 -7.360 1.00 88.81 110 LYS A O 1
ATOM 847 N N . GLY A 1 111 ? 13.072 -7.165 -5.334 1.00 83.69 111 GLY A N 1
ATOM 848 C CA . GLY A 1 111 ? 14.490 -7.390 -5.031 1.00 83.69 111 GLY A CA 1
ATOM 849 C C . GLY A 1 111 ? 15.482 -6.475 -5.758 1.00 83.69 111 GLY A C 1
ATOM 850 O O . GLY A 1 111 ? 16.687 -6.672 -5.615 1.00 83.69 111 GLY A O 1
ATOM 851 N N . PHE A 1 112 ? 15.026 -5.464 -6.508 1.00 85.31 112 PHE A N 1
ATOM 852 C CA . PHE A 1 112 ? 15.937 -4.450 -7.041 1.00 85.31 112 PHE A CA 1
ATOM 853 C C . PHE A 1 112 ? 16.557 -3.648 -5.877 1.00 85.31 112 PHE A C 1
ATOM 855 O O . PHE A 1 112 ? 15.811 -3.019 -5.123 1.00 85.31 112 PHE A O 1
ATOM 862 N N . PRO A 1 113 ? 17.892 -3.645 -5.702 1.00 76.69 113 PRO A N 1
ATOM 863 C CA . PRO A 1 113 ? 18.533 -2.960 -4.586 1.00 76.69 113 PRO A CA 1
ATOM 864 C C . PRO A 1 113 ? 18.521 -1.445 -4.828 1.00 76.69 113 PRO A C 1
ATOM 866 O O . PRO A 1 113 ? 19.343 -0.916 -5.573 1.00 76.69 113 PRO A O 1
ATOM 869 N N . THR A 1 114 ? 17.594 -0.727 -4.199 1.00 66.62 114 THR A N 1
ATOM 870 C CA . THR A 1 114 ? 17.504 0.742 -4.294 1.00 66.62 114 THR A CA 1
ATOM 871 C C . THR A 1 114 ? 18.542 1.468 -3.431 1.00 66.62 114 THR A C 1
ATOM 873 O O . THR A 1 114 ? 18.755 2.664 -3.603 1.00 66.62 114 THR A O 1
ATOM 876 N N . THR A 1 115 ? 19.224 0.761 -2.527 1.00 59.25 115 THR A N 1
ATOM 877 C CA . THR A 1 115 ? 20.088 1.332 -1.480 1.00 59.25 115 THR A CA 1
ATOM 878 C C . THR A 1 115 ? 21.563 1.511 -1.853 1.00 59.25 115 THR A C 1
ATOM 880 O O . THR A 1 115 ? 22.327 2.016 -1.033 1.00 59.25 115 THR A O 1
ATOM 883 N N . ARG A 1 116 ? 22.014 1.144 -3.064 1.00 62.22 116 ARG A N 1
ATOM 884 C CA . ARG A 1 116 ? 23.422 1.367 -3.456 1.00 62.22 116 ARG A CA 1
ATOM 885 C C . ARG A 1 116 ? 23.623 2.746 -4.086 1.00 62.22 116 ARG A C 1
ATOM 887 O O . ARG A 1 116 ? 23.141 3.021 -5.182 1.00 62.22 116 ARG A O 1
ATOM 894 N N . VAL A 1 117 ? 24.386 3.583 -3.385 1.00 59.19 117 VAL A N 1
ATOM 895 C CA . VAL A 1 117 ? 24.781 4.938 -3.792 1.00 59.19 117 VAL A CA 1
ATOM 896 C C . VAL A 1 117 ? 25.557 4.894 -5.118 1.00 59.19 117 VAL A C 1
ATOM 898 O O . VAL A 1 117 ? 26.577 4.219 -5.227 1.00 59.19 117 VAL A O 1
ATOM 901 N N . GLY A 1 118 ? 25.065 5.615 -6.132 1.00 69.62 118 GLY A N 1
ATOM 902 C CA . GLY A 1 118 ? 25.826 6.013 -7.326 1.00 69.62 118 GLY A CA 1
ATOM 903 C C . GLY A 1 118 ? 25.435 5.346 -8.650 1.00 69.62 118 GLY A C 1
ATOM 904 O O . GLY A 1 118 ? 25.227 6.047 -9.634 1.00 69.62 118 GLY A O 1
ATOM 905 N N . ALA A 1 119 ? 25.297 4.019 -8.705 1.00 67.06 119 ALA A N 1
ATOM 906 C CA . ALA A 1 119 ? 25.229 3.313 -9.996 1.00 67.06 119 ALA A CA 1
ATOM 907 C C . ALA A 1 119 ? 23.822 3.200 -10.623 1.00 67.06 119 ALA A C 1
ATOM 909 O O . ALA A 1 119 ? 23.707 2.927 -11.814 1.00 67.06 119 ALA A O 1
ATOM 910 N N . PHE A 1 120 ? 22.749 3.410 -9.850 1.00 80.75 120 PHE A N 1
ATOM 911 C CA . PHE A 1 120 ? 21.376 3.099 -10.285 1.00 80.75 120 PHE A CA 1
ATOM 912 C C . PHE A 1 120 ? 20.376 4.237 -10.042 1.00 80.75 120 PHE A C 1
ATOM 914 O O . PHE A 1 120 ? 19.197 3.987 -9.795 1.00 80.75 120 PHE A O 1
ATOM 921 N N . THR A 1 121 ? 20.816 5.497 -10.106 1.00 89.56 121 THR A N 1
ATOM 922 C CA . THR A 1 121 ? 19.935 6.660 -9.873 1.00 89.56 121 THR A CA 1
ATOM 923 C C . THR A 1 121 ? 18.747 6.682 -10.838 1.00 89.56 121 THR A C 1
ATOM 925 O O . THR A 1 121 ? 17.610 6.863 -10.410 1.00 89.56 121 THR A O 1
ATOM 928 N N . VAL A 1 122 ? 18.982 6.402 -12.123 1.00 93.38 122 VAL A N 1
ATOM 929 C CA . VAL A 1 122 ? 17.929 6.351 -13.151 1.00 93.38 122 VAL A CA 1
ATOM 930 C C . VAL A 1 122 ? 16.920 5.232 -12.878 1.00 93.38 122 VAL A C 1
ATOM 932 O O . VAL A 1 122 ? 15.714 5.465 -12.929 1.00 93.38 122 VAL A O 1
ATOM 935 N N . HIS A 1 123 ? 17.386 4.030 -12.533 1.00 93.94 123 HIS A N 1
ATOM 936 C CA . HIS A 1 123 ? 16.507 2.904 -12.200 1.00 93.94 123 HIS A CA 1
ATOM 937 C C . HIS A 1 123 ? 15.713 3.155 -10.918 1.00 93.94 123 HIS A C 1
ATOM 939 O O . HIS A 1 123 ? 14.530 2.832 -10.866 1.00 93.94 123 HIS A O 1
ATOM 945 N N . SER A 1 124 ? 16.329 3.773 -9.908 1.00 92.81 124 SER A N 1
ATOM 946 C CA . SER A 1 124 ? 15.643 4.172 -8.676 1.00 92.81 124 SER A CA 1
ATOM 947 C C . SER A 1 124 ? 14.522 5.177 -8.964 1.00 92.81 124 SER A C 1
ATOM 949 O O . SER A 1 124 ? 13.384 4.972 -8.540 1.00 92.81 124 SER A O 1
ATOM 951 N N . ASN A 1 125 ? 14.797 6.195 -9.787 1.00 94.00 125 ASN A N 1
ATOM 952 C CA . ASN A 1 125 ? 13.794 7.170 -10.224 1.00 94.00 125 ASN A CA 1
ATOM 953 C C . ASN A 1 125 ? 12.647 6.507 -10.999 1.00 94.00 125 ASN A C 1
ATOM 955 O O . ASN A 1 125 ? 11.479 6.828 -10.771 1.00 94.00 125 ASN A O 1
ATOM 959 N N . PHE A 1 126 ? 12.958 5.540 -11.865 1.00 96.12 126 PHE A N 1
ATOM 960 C CA . PHE A 1 126 ? 11.949 4.758 -12.572 1.00 96.12 126 PHE A CA 1
ATOM 961 C C . PHE A 1 126 ? 11.068 3.947 -11.609 1.00 96.12 126 PHE A C 1
ATOM 963 O O . PHE A 1 126 ? 9.847 3.964 -11.745 1.00 96.12 126 PHE A O 1
ATOM 970 N N . LEU A 1 127 ? 11.651 3.273 -10.610 1.00 95.50 127 LEU A N 1
ATOM 971 C CA . LEU A 1 127 ? 10.901 2.496 -9.613 1.00 95.50 127 LEU A CA 1
ATOM 972 C C . LEU A 1 127 ? 10.039 3.375 -8.698 1.00 95.50 127 LEU A C 1
ATOM 974 O O . LEU A 1 127 ? 8.924 2.980 -8.339 1.00 95.50 127 LEU A O 1
ATOM 978 N N . ALA A 1 128 ? 10.528 4.566 -8.350 1.00 94.62 128 ALA A N 1
ATOM 979 C CA . ALA A 1 128 ? 9.761 5.566 -7.618 1.00 94.62 128 ALA A CA 1
ATOM 980 C C . ALA A 1 128 ? 8.565 6.054 -8.450 1.00 94.62 128 ALA A C 1
ATOM 982 O O . ALA A 1 128 ? 7.433 6.035 -7.967 1.00 94.62 128 ALA A O 1
ATOM 983 N N . ALA A 1 129 ? 8.785 6.394 -9.726 1.00 96.88 129 ALA A N 1
ATOM 984 C CA . ALA A 1 129 ? 7.721 6.794 -10.647 1.00 96.88 129 ALA A CA 1
ATOM 985 C C . ALA A 1 129 ? 6.697 5.669 -10.887 1.00 96.88 129 ALA A C 1
ATOM 987 O O . ALA A 1 129 ? 5.494 5.927 -10.907 1.00 96.88 129 ALA A O 1
ATOM 988 N N . LEU A 1 130 ? 7.158 4.419 -11.013 1.00 97.31 130 LEU A N 1
ATOM 989 C CA . LEU A 1 130 ? 6.309 3.231 -11.142 1.00 97.31 130 LEU A CA 1
ATOM 990 C C . LEU A 1 130 ? 5.422 3.051 -9.907 1.00 97.31 130 LEU A C 1
ATOM 992 O O . LEU A 1 130 ? 4.224 2.819 -10.044 1.00 97.31 130 LEU A O 1
ATOM 996 N N . SER A 1 131 ? 6.000 3.174 -8.710 1.00 97.12 131 SER A N 1
ATOM 997 C CA . SER A 1 131 ? 5.267 3.020 -7.450 1.00 97.12 131 SER A CA 1
ATOM 998 C C . SER A 1 131 ? 4.259 4.154 -7.245 1.00 97.12 131 SER A C 1
ATOM 1000 O O . SER A 1 131 ? 3.107 3.880 -6.927 1.00 97.12 131 SER A O 1
ATOM 1002 N N . SER A 1 132 ? 4.655 5.404 -7.508 1.00 97.31 132 SER A N 1
ATOM 1003 C CA . SER A 1 132 ? 3.760 6.572 -7.483 1.00 97.31 132 SER A CA 1
ATOM 1004 C C . SER A 1 132 ? 2.566 6.374 -8.421 1.00 97.31 132 SER A C 1
ATOM 1006 O O . SER A 1 132 ? 1.420 6.474 -7.996 1.00 97.31 132 SER A O 1
ATOM 1008 N N . GLU A 1 133 ? 2.796 6.013 -9.686 1.00 97.94 133 GLU A N 1
ATOM 1009 C CA . GLU A 1 133 ? 1.703 5.826 -10.647 1.00 97.94 133 GLU A CA 1
ATOM 1010 C C . GLU A 1 133 ? 0.805 4.625 -10.299 1.00 97.94 133 GLU A C 1
ATOM 1012 O O . GLU A 1 133 ? -0.417 4.705 -10.446 1.00 97.94 133 GLU A O 1
ATOM 1017 N N . LEU A 1 134 ? 1.386 3.532 -9.796 1.00 97.75 134 LEU A N 1
ATOM 1018 C CA . LEU A 1 134 ? 0.646 2.364 -9.319 1.00 97.75 134 LEU A CA 1
ATOM 1019 C C . LEU A 1 134 ? -0.269 2.724 -8.142 1.00 97.75 134 LEU A C 1
ATOM 1021 O O . LEU A 1 134 ? -1.475 2.477 -8.204 1.00 97.75 134 LEU A O 1
ATOM 1025 N N . PHE A 1 135 ? 0.281 3.317 -7.080 1.00 98.00 135 PHE A N 1
ATOM 1026 C CA . PHE A 1 135 ? -0.490 3.628 -5.879 1.00 98.00 135 PHE A CA 1
ATOM 1027 C C . PHE A 1 135 ? -1.499 4.746 -6.112 1.00 98.00 135 PHE A C 1
ATOM 1029 O O . PHE A 1 135 ? -2.604 4.662 -5.589 1.00 98.00 135 PHE A O 1
ATOM 1036 N N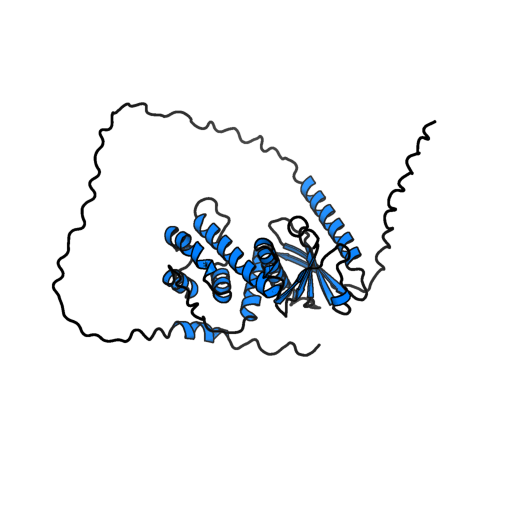 . HIS A 1 136 ? -1.187 5.725 -6.962 1.00 97.44 136 HIS A N 1
ATOM 1037 C CA . HIS A 1 136 ? -2.154 6.729 -7.400 1.00 97.44 136 HIS A CA 1
ATOM 1038 C C . HIS A 1 136 ? -3.423 6.073 -7.961 1.00 97.44 136 HIS A C 1
ATOM 1040 O O . HIS A 1 136 ? -4.530 6.405 -7.543 1.00 97.44 136 HIS A O 1
ATOM 1046 N N . ARG A 1 137 ? -3.274 5.103 -8.872 1.00 96.94 137 ARG A N 1
ATOM 1047 C CA . ARG A 1 137 ? -4.416 4.411 -9.490 1.00 96.94 137 ARG A CA 1
ATOM 1048 C C . ARG A 1 137 ? -5.168 3.527 -8.511 1.00 96.94 137 ARG A C 1
ATOM 1050 O O . ARG A 1 137 ? -6.392 3.489 -8.566 1.00 96.94 137 ARG A O 1
ATOM 1057 N N . ILE A 1 138 ? -4.458 2.835 -7.621 1.00 97.06 138 ILE A N 1
ATOM 1058 C CA . ILE A 1 138 ? -5.094 2.037 -6.564 1.00 97.06 138 ILE A CA 1
ATOM 1059 C C . ILE A 1 138 ? -5.921 2.949 -5.654 1.00 97.06 138 ILE A C 1
ATOM 1061 O O . ILE A 1 138 ? -7.089 2.662 -5.417 1.00 97.06 138 ILE A O 1
ATOM 1065 N N . GLY A 1 139 ? -5.361 4.074 -5.202 1.00 96.94 139 GLY A N 1
ATOM 1066 C CA . GLY A 1 139 ? -6.079 5.030 -4.362 1.00 96.94 139 GLY A CA 1
ATOM 1067 C C . GLY A 1 139 ? -7.280 5.658 -5.065 1.00 96.94 139 GLY A C 1
ATOM 1068 O O . GLY A 1 139 ? -8.349 5.762 -4.469 1.00 96.94 139 GLY A O 1
ATOM 1069 N N . ALA A 1 140 ? -7.139 6.011 -6.346 1.00 96.50 140 ALA A N 1
ATOM 1070 C CA . ALA A 1 140 ? -8.238 6.540 -7.152 1.00 96.50 140 ALA A CA 1
ATOM 1071 C C . ALA A 1 140 ? -9.397 5.537 -7.291 1.00 96.50 140 ALA A C 1
ATOM 1073 O O . ALA A 1 140 ? -10.560 5.925 -7.203 1.00 96.50 140 ALA A O 1
ATOM 1074 N N . LEU A 1 141 ? -9.094 4.246 -7.474 1.00 95.56 141 LEU A N 1
ATOM 1075 C CA . LEU A 1 141 ? -10.111 3.191 -7.491 1.00 95.56 141 LEU A CA 1
ATOM 1076 C C . LEU A 1 141 ? -10.747 2.979 -6.114 1.00 95.56 141 LEU A C 1
ATOM 1078 O O . LEU A 1 141 ? -11.954 2.756 -6.031 1.00 95.56 141 LEU A O 1
ATOM 1082 N N . ALA A 1 142 ? -9.951 3.060 -5.047 1.00 96.31 142 ALA A N 1
ATOM 1083 C CA . ALA A 1 142 ? -10.409 2.793 -3.692 1.00 96.31 142 ALA A CA 1
ATOM 1084 C C . ALA A 1 142 ? -11.404 3.847 -3.177 1.00 96.31 142 ALA A C 1
ATOM 1086 O O . ALA A 1 142 ? -12.365 3.482 -2.505 1.00 96.31 142 ALA A O 1
ATOM 1087 N N . LEU A 1 143 ? -11.207 5.125 -3.522 1.00 95.19 143 LEU A N 1
ATOM 1088 C CA . LEU A 1 143 ? -12.007 6.264 -3.038 1.00 95.19 143 LEU A CA 1
ATOM 1089 C C . LEU A 1 143 ? -13.253 6.594 -3.882 1.00 95.19 143 LEU A C 1
ATOM 1091 O O . LEU A 1 143 ? -13.790 7.687 -3.738 1.00 95.19 143 LEU A O 1
ATOM 1095 N N . LYS A 1 144 ? -13.676 5.701 -4.792 1.00 85.88 144 LYS A N 1
ATOM 1096 C CA . LYS A 1 144 ? -14.894 5.769 -5.639 1.00 85.88 144 LYS A CA 1
ATOM 1097 C C . LYS A 1 144 ? -15.690 7.091 -5.558 1.00 85.88 144 LYS A C 1
ATOM 1099 O O . LYS A 1 144 ? -16.457 7.307 -4.628 1.00 85.88 144 LYS A O 1
ATOM 1104 N N . GLY A 1 145 ? -15.561 7.952 -6.569 1.00 84.38 145 GLY A N 1
ATOM 1105 C CA . GLY A 1 145 ? -16.307 9.219 -6.663 1.00 84.38 145 GLY A CA 1
ATOM 1106 C C . GLY A 1 145 ? -15.592 10.422 -6.040 1.00 84.38 145 GLY A C 1
ATOM 1107 O O . GLY A 1 145 ? -15.560 11.474 -6.665 1.00 84.38 145 GLY A O 1
ATOM 1108 N N . SER A 1 146 ? -14.902 10.261 -4.907 1.00 87.31 146 SER A N 1
ATOM 1109 C CA . SER A 1 146 ? -14.107 11.340 -4.282 1.00 87.31 146 SER A CA 1
ATOM 1110 C C . SER A 1 146 ? -12.709 11.507 -4.898 1.00 87.31 146 SER A C 1
ATOM 1112 O O . SER A 1 146 ? -11.945 12.408 -4.539 1.00 87.31 146 SER A O 1
ATOM 1114 N N . ALA A 1 147 ? -12.343 10.635 -5.840 1.00 89.06 147 ALA A N 1
ATOM 1115 C CA . ALA A 1 147 ? -11.015 10.620 -6.445 1.00 89.06 147 ALA A CA 1
ATOM 1116 C C . ALA A 1 147 ? -10.698 11.884 -7.264 1.00 89.06 147 ALA A C 1
ATOM 1118 O O . ALA A 1 147 ? -9.542 12.290 -7.308 1.00 89.06 147 ALA A O 1
ATOM 1119 N N . SER A 1 148 ? -11.695 12.518 -7.893 1.00 91.88 148 SER A N 1
ATOM 1120 C CA . SER A 1 148 ? -11.488 13.713 -8.730 1.00 91.88 148 SER A CA 1
ATOM 1121 C C . SER A 1 148 ? -11.078 14.951 -7.936 1.00 91.88 148 SER A C 1
ATOM 1123 O O . SER A 1 148 ? -10.390 15.817 -8.468 1.00 91.88 148 SER A O 1
ATOM 1125 N N . GLU A 1 149 ? -11.493 15.032 -6.675 1.00 93.88 149 GLU A N 1
ATOM 1126 C CA . GLU A 1 149 ? -11.228 16.173 -5.792 1.00 93.88 149 GLU A CA 1
ATOM 1127 C C . GLU A 1 149 ? -9.976 15.957 -4.937 1.00 93.88 149 GLU A C 1
ATOM 1129 O O . GLU A 1 149 ? -9.401 16.902 -4.395 1.00 93.88 149 GLU A O 1
ATOM 1134 N N . THR A 1 150 ? -9.521 14.708 -4.829 1.00 93.69 150 THR A N 1
ATOM 1135 C CA . THR A 1 150 ? -8.403 14.343 -3.968 1.00 93.69 150 THR A CA 1
ATOM 1136 C C . THR A 1 150 ? -7.067 14.588 -4.683 1.00 93.69 150 THR A C 1
ATOM 1138 O O . THR A 1 150 ? -6.821 14.021 -5.750 1.00 93.69 150 THR A O 1
ATOM 1141 N N . PRO A 1 151 ? -6.143 15.375 -4.095 1.00 95.62 151 PRO A N 1
ATOM 1142 C CA . PRO A 1 151 ? -4.795 15.550 -4.620 1.00 95.62 151 PRO A CA 1
ATOM 1143 C C . PRO A 1 151 ? -4.086 14.226 -4.927 1.00 95.62 151 PRO A C 1
ATOM 1145 O O . PRO A 1 151 ? -4.137 13.277 -4.147 1.00 95.62 151 PRO A O 1
ATOM 1148 N N . ARG A 1 152 ? -3.316 14.189 -6.018 1.00 95.44 152 ARG A N 1
ATOM 1149 C CA . ARG A 1 152 ? -2.583 12.986 -6.448 1.00 95.44 152 ARG A CA 1
ATOM 1150 C C . ARG A 1 152 ? -1.746 12.345 -5.330 1.00 95.44 152 ARG A C 1
ATOM 1152 O O . ARG A 1 152 ? -1.838 11.142 -5.125 1.00 95.44 152 ARG A O 1
ATOM 1159 N N . ARG A 1 153 ? -0.973 13.135 -4.571 1.00 95.62 153 ARG A N 1
ATOM 1160 C CA . ARG A 1 153 ? -0.138 12.630 -3.457 1.00 95.62 153 ARG A CA 1
ATOM 1161 C C . ARG A 1 153 ? -0.963 11.888 -2.397 1.00 95.62 153 ARG A C 1
ATOM 1163 O O . ARG A 1 153 ? -0.518 10.883 -1.858 1.00 95.62 153 ARG A O 1
ATOM 1170 N N . ARG A 1 154 ? -2.175 12.363 -2.124 1.00 95.25 154 ARG A N 1
ATOM 1171 C CA . ARG A 1 154 ? -3.106 11.746 -1.176 1.00 95.25 154 ARG A CA 1
ATOM 1172 C C . ARG A 1 154 ? -3.645 10.418 -1.704 1.00 95.25 154 ARG A C 1
ATOM 1174 O O . ARG A 1 154 ? -3.638 9.421 -0.990 1.00 95.25 154 ARG A O 1
ATOM 1181 N N . LEU A 1 155 ? -4.016 10.370 -2.982 1.00 96.19 155 LEU A N 1
ATOM 1182 C CA . LEU A 1 155 ? -4.390 9.116 -3.643 1.00 96.19 155 LEU A CA 1
ATOM 1183 C C . LEU A 1 155 ? -3.250 8.086 -3.584 1.00 96.19 155 LEU A C 1
ATOM 1185 O O . LEU A 1 155 ? -3.491 6.926 -3.268 1.00 96.19 155 LEU A O 1
ATOM 1189 N N . GLU A 1 156 ? -2.005 8.511 -3.817 1.00 96.56 156 GLU A N 1
ATOM 1190 C CA . GLU A 1 156 ? -0.824 7.646 -3.687 1.00 96.56 156 GLU A CA 1
ATOM 1191 C C . GLU A 1 156 ? -0.690 7.063 -2.275 1.00 96.56 156 GLU A C 1
ATOM 1193 O O . GLU A 1 156 ? -0.512 5.856 -2.120 1.00 96.56 156 GLU A O 1
ATOM 1198 N N . GLN A 1 157 ? -0.852 7.887 -1.239 1.00 95.31 157 GLN A N 1
ATOM 1199 C CA . GLN A 1 157 ? -0.786 7.434 0.151 1.00 95.31 157 GLN A CA 1
ATOM 1200 C C . GLN A 1 157 ? -1.894 6.437 0.503 1.00 95.31 157 GLN A C 1
ATOM 1202 O O . GLN A 1 157 ? -1.615 5.426 1.147 1.00 95.31 157 GLN A O 1
ATOM 1207 N N . ILE A 1 158 ? -3.133 6.673 0.058 1.00 96.75 158 ILE A N 1
ATOM 1208 C CA . ILE A 1 158 ? -4.242 5.729 0.271 1.00 96.75 158 ILE A CA 1
ATOM 1209 C C . ILE A 1 158 ? -3.995 4.421 -0.469 1.00 96.75 158 ILE A C 1
ATOM 1211 O O . ILE A 1 158 ? -4.169 3.352 0.113 1.00 96.75 158 ILE A O 1
ATOM 1215 N N . GLY A 1 159 ? -3.532 4.485 -1.718 1.00 97.19 159 GLY A N 1
ATOM 1216 C CA . GLY A 1 159 ? -3.198 3.291 -2.484 1.00 97.19 159 GLY A CA 1
ATOM 1217 C C . GLY A 1 159 ? -2.097 2.464 -1.823 1.00 97.19 159 GLY A C 1
ATOM 1218 O O . GLY A 1 159 ? -2.246 1.252 -1.683 1.00 97.19 159 GLY A O 1
ATOM 1219 N N . GLN A 1 160 ? -1.023 3.107 -1.357 1.00 97.12 160 GLN A N 1
ATOM 1220 C CA . GLN A 1 160 ? 0.041 2.434 -0.609 1.00 97.12 160 GLN A CA 1
ATOM 1221 C C . GLN A 1 160 ? -0.503 1.822 0.683 1.00 97.12 160 GLN A C 1
ATOM 1223 O O . GLN A 1 160 ? -0.249 0.652 0.967 1.00 97.12 160 GLN A O 1
ATOM 1228 N N . ARG A 1 161 ? -1.289 2.583 1.451 1.00 96.19 161 ARG A N 1
ATOM 1229 C CA . ARG A 1 161 ? -1.845 2.131 2.727 1.00 96.19 161 ARG A CA 1
ATOM 1230 C C . ARG A 1 161 ? -2.762 0.922 2.558 1.00 96.19 161 ARG A C 1
ATOM 1232 O O . ARG A 1 161 ? -2.626 -0.032 3.316 1.00 96.19 161 ARG A O 1
ATOM 1239 N N . LEU A 1 162 ? -3.625 0.927 1.546 1.00 97.56 162 LEU A N 1
ATOM 1240 C CA . LEU A 1 162 ? -4.494 -0.200 1.215 1.00 97.56 162 LEU A CA 1
ATOM 1241 C C . LEU A 1 162 ? -3.679 -1.460 0.909 1.00 97.56 162 LEU A C 1
ATOM 1243 O O . LEU A 1 162 ? -3.958 -2.521 1.465 1.00 97.56 162 LEU A O 1
ATOM 1247 N N . VAL A 1 163 ? -2.637 -1.343 0.079 1.00 97.94 163 VAL A N 1
ATOM 1248 C CA . VAL A 1 163 ? -1.753 -2.475 -0.242 1.00 97.94 163 VAL A CA 1
ATOM 1249 C C . VAL A 1 163 ? -1.031 -2.983 1.006 1.00 97.94 163 VAL A C 1
ATOM 1251 O O . VAL A 1 163 ? -0.903 -4.193 1.179 1.00 97.94 163 VAL A O 1
ATOM 1254 N N . LEU A 1 164 ? -0.591 -2.095 1.901 1.00 97.31 164 LEU A N 1
ATOM 1255 C CA . LEU A 1 164 ? 0.033 -2.497 3.162 1.00 97.31 164 LEU A CA 1
ATOM 1256 C C . LEU A 1 164 ? -0.953 -3.209 4.101 1.00 97.31 164 LEU A C 1
ATOM 1258 O O . LEU A 1 164 ? -0.589 -4.236 4.666 1.00 97.31 164 LEU A O 1
ATOM 1262 N N . CYS A 1 165 ? -2.194 -2.728 4.240 1.00 97.75 165 CYS A N 1
ATOM 1263 C CA . CYS A 1 165 ? -3.241 -3.407 5.015 1.00 97.75 165 CYS A CA 1
ATOM 1264 C C . CYS A 1 165 ? -3.537 -4.802 4.453 1.00 97.75 165 CYS A C 1
ATOM 1266 O O . CYS A 1 165 ? -3.571 -5.772 5.205 1.00 97.75 165 CYS A O 1
ATOM 1268 N N . LEU A 1 166 ? -3.662 -4.922 3.129 1.00 97.81 166 LEU A N 1
ATOM 1269 C CA . LEU A 1 166 ? -3.852 -6.208 2.460 1.00 97.81 166 LEU A CA 1
ATOM 1270 C C . LEU A 1 166 ? -2.665 -7.156 2.704 1.00 97.81 166 LEU A C 1
ATOM 1272 O O . LEU A 1 166 ? -2.849 -8.327 3.029 1.00 97.81 166 LEU A O 1
ATOM 1276 N N . GLY A 1 167 ? -1.436 -6.647 2.599 1.00 97.56 167 GLY A N 1
ATOM 1277 C CA . GLY A 1 167 ? -0.228 -7.425 2.862 1.00 97.56 167 GLY A CA 1
ATOM 1278 C C . GLY A 1 167 ? -0.099 -7.872 4.315 1.00 97.56 167 GLY A C 1
ATOM 1279 O O . GLY A 1 167 ? 0.306 -9.006 4.570 1.00 97.56 167 GLY A O 1
ATOM 1280 N N . ALA A 1 168 ? -0.470 -7.006 5.259 1.00 97.56 168 ALA A N 1
ATOM 1281 C CA . ALA A 1 168 ? -0.520 -7.316 6.682 1.00 97.56 168 ALA A CA 1
ATOM 1282 C C . ALA A 1 168 ? -1.570 -8.393 6.979 1.00 97.56 168 ALA A C 1
ATOM 1284 O O . ALA A 1 168 ? -1.267 -9.346 7.693 1.00 97.56 168 ALA A O 1
ATOM 1285 N N . ALA A 1 169 ? -2.765 -8.283 6.397 1.00 97.50 169 ALA A N 1
ATOM 1286 C CA . ALA A 1 169 ? -3.821 -9.275 6.549 1.00 97.50 169 ALA A CA 1
ATOM 1287 C C . ALA A 1 169 ? -3.376 -10.662 6.065 1.00 97.50 169 ALA A C 1
ATOM 1289 O O . ALA A 1 169 ? -3.538 -11.636 6.796 1.00 97.50 169 ALA A O 1
ATOM 1290 N N . GLU A 1 170 ? -2.736 -10.755 4.895 1.00 97.50 170 GLU A N 1
ATOM 1291 C CA . GLU A 1 170 ? -2.220 -12.034 4.388 1.00 97.50 170 GLU A CA 1
ATOM 1292 C C . GLU A 1 170 ? -1.109 -12.618 5.272 1.00 97.50 170 GLU A C 1
ATOM 1294 O O . GLU A 1 170 ? -1.097 -13.820 5.520 1.00 97.50 170 GLU A O 1
ATOM 1299 N N . LEU A 1 171 ? -0.218 -11.786 5.823 1.00 96.62 171 LEU A N 1
ATOM 1300 C CA . LEU A 1 171 ? 0.820 -12.251 6.755 1.00 96.62 171 LEU A CA 1
ATOM 1301 C C . LEU A 1 171 ? 0.258 -12.687 8.120 1.00 96.62 171 LEU A C 1
ATOM 1303 O O . LEU A 1 171 ? 0.892 -13.470 8.824 1.00 96.62 171 LEU A O 1
ATOM 1307 N N . LEU A 1 172 ? -0.908 -12.174 8.517 1.00 96.62 172 LEU A N 1
ATOM 1308 C CA . LEU A 1 172 ? -1.573 -12.505 9.782 1.00 96.62 172 LEU A CA 1
ATOM 1309 C C . LEU A 1 172 ? -2.641 -13.597 9.642 1.00 96.62 172 LEU A C 1
ATOM 1311 O O . LEU A 1 172 ? -3.166 -14.056 10.652 1.00 96.62 172 LEU A O 1
ATOM 1315 N N . LYS A 1 173 ? -2.946 -14.036 8.422 1.00 95.75 173 LYS A N 1
ATOM 1316 C CA . LYS A 1 173 ? -4.015 -14.993 8.103 1.00 95.75 173 LYS A CA 1
ATOM 1317 C C . LYS A 1 173 ? -3.851 -16.363 8.756 1.00 95.75 173 LYS A C 1
ATOM 1319 O O . LYS A 1 173 ? -4.839 -17.044 9.000 1.00 95.75 173 LYS A O 1
ATOM 1324 N N . GLU A 1 174 ? -2.613 -16.761 9.034 1.00 92.12 174 GLU A N 1
ATOM 1325 C CA . GLU A 1 174 ? -2.296 -18.017 9.726 1.00 92.12 174 GLU A CA 1
ATOM 1326 C C . GLU A 1 174 ? -2.539 -17.940 11.244 1.00 92.12 174 GLU A C 1
ATOM 1328 O O . GLU A 1 174 ? -2.486 -18.960 11.929 1.00 92.12 174 GLU A O 1
ATOM 1333 N N . LYS A 1 175 ? -2.799 -16.745 11.794 1.00 91.12 175 LYS A N 1
ATOM 1334 C CA . LYS A 1 175 ? -3.104 -16.565 13.217 1.00 91.12 175 LYS A CA 1
ATOM 1335 C C . LYS A 1 175 ? -4.590 -16.824 13.482 1.00 91.12 175 LYS A C 1
ATOM 1337 O O . LYS A 1 175 ? -5.440 -16.563 12.636 1.00 91.12 175 LYS A O 1
ATOM 1342 N N . CYS A 1 176 ? -4.894 -17.317 14.683 1.00 87.19 176 CYS A N 1
ATOM 1343 C CA . CYS A 1 176 ? -6.259 -17.595 15.129 1.00 87.19 176 CYS A CA 1
ATOM 1344 C C . CYS A 1 176 ? -6.659 -16.639 16.269 1.00 87.19 176 CYS A C 1
ATOM 1346 O O . CYS A 1 176 ? -5.984 -16.660 17.302 1.00 87.19 176 CYS A O 1
ATOM 1348 N N . PRO A 1 177 ? -7.745 -15.856 16.121 1.00 93.25 177 PRO A N 1
ATOM 1349 C CA . PRO A 1 177 ? -8.552 -15.700 14.903 1.00 93.25 177 PRO A CA 1
ATOM 1350 C C . PRO A 1 177 ? -7.814 -14.897 13.809 1.00 93.25 177 PRO A C 1
ATOM 1352 O O . PRO A 1 177 ? -6.830 -14.216 14.115 1.00 93.25 177 PRO A O 1
ATOM 1355 N N . PRO A 1 178 ? -8.254 -14.978 12.537 1.00 94.31 178 PRO A N 1
ATOM 1356 C CA . PRO A 1 178 ? -7.739 -14.112 11.482 1.00 94.31 178 PRO A CA 1
ATOM 1357 C C . PRO A 1 178 ? -8.202 -12.662 11.703 1.00 94.31 178 PRO A C 1
ATOM 1359 O O . PRO A 1 178 ? -9.258 -12.437 12.304 1.00 94.31 178 PRO A O 1
ATOM 1362 N N . PRO A 1 179 ? -7.453 -11.663 11.203 1.00 95.81 179 PRO A N 1
ATOM 1363 C CA . PRO A 1 179 ? -7.878 -10.274 11.304 1.00 95.81 179 PRO A CA 1
ATOM 1364 C C . PRO A 1 179 ? -9.155 -10.022 10.478 1.00 95.81 179 PRO A C 1
ATOM 1366 O O . PRO A 1 179 ? -9.348 -10.656 9.436 1.00 95.81 179 PRO A O 1
ATOM 1369 N N . PRO A 1 180 ? -10.021 -9.084 10.903 1.00 96.62 180 PRO A N 1
ATOM 1370 C CA . PRO A 1 180 ? -11.214 -8.710 10.145 1.00 96.62 180 PRO A CA 1
ATOM 1371 C C . PRO A 1 180 ? -10.872 -8.025 8.809 1.00 96.62 180 PRO A C 1
ATOM 1373 O O . PRO A 1 180 ? -9.750 -7.570 8.583 1.00 96.62 180 PRO A O 1
ATOM 1376 N N . ALA A 1 181 ? -11.866 -7.920 7.921 1.00 96.12 181 ALA A N 1
ATOM 1377 C CA . ALA A 1 181 ? -11.719 -7.300 6.599 1.00 96.12 181 ALA A CA 1
ATOM 1378 C C . ALA A 1 181 ? -11.610 -5.763 6.635 1.00 96.12 181 ALA A C 1
ATOM 1380 O O . ALA A 1 181 ? -11.028 -5.155 5.738 1.00 96.12 181 ALA A O 1
ATOM 1381 N N . TRP A 1 182 ? -12.153 -5.127 7.672 1.00 96.94 182 TRP A N 1
ATOM 1382 C CA . TRP A 1 182 ? -12.137 -3.676 7.824 1.00 96.94 182 TRP A CA 1
ATOM 1383 C C . TRP A 1 182 ? -10.928 -3.240 8.637 1.00 96.94 182 TRP A C 1
ATOM 1385 O O . TRP A 1 182 ? -10.712 -3.737 9.737 1.00 96.94 182 TRP A O 1
ATOM 1395 N N . TRP A 1 183 ? -10.143 -2.313 8.100 1.00 97.19 183 TRP A N 1
ATOM 1396 C CA . TRP A 1 183 ? -8.892 -1.836 8.678 1.00 97.19 183 TRP A CA 1
ATOM 1397 C C . TRP A 1 183 ? -8.956 -0.330 8.880 1.00 97.19 183 TRP A C 1
ATOM 1399 O O . TRP A 1 183 ? -9.129 0.427 7.929 1.00 97.19 183 TRP A O 1
ATOM 1409 N N . LEU A 1 184 ? -8.783 0.118 10.117 1.00 96.00 184 LEU A N 1
ATOM 1410 C CA . LEU A 1 184 ? -8.702 1.529 10.457 1.00 96.00 184 LEU A CA 1
ATOM 1411 C C . LEU A 1 184 ? -7.240 1.915 10.656 1.00 96.00 184 LEU A C 1
ATOM 1413 O O . LEU A 1 184 ? -6.552 1.373 11.521 1.00 96.00 184 LEU A O 1
ATOM 1417 N N . THR A 1 185 ? -6.767 2.877 9.876 1.00 95.00 185 THR A N 1
ATOM 1418 C CA . THR A 1 185 ? -5.382 3.350 9.923 1.00 95.00 185 THR A CA 1
ATOM 1419 C C . THR A 1 185 ? -5.321 4.853 10.121 1.00 95.00 185 THR A C 1
ATOM 1421 O O . THR A 1 185 ? -6.157 5.607 9.628 1.00 95.00 185 THR A O 1
ATOM 1424 N N . THR A 1 186 ? -4.286 5.304 10.823 1.00 91.81 186 THR A N 1
ATOM 1425 C CA . THR A 1 186 ? -3.993 6.726 10.977 1.00 91.81 186 THR A CA 1
ATOM 1426 C C . THR A 1 186 ? -3.446 7.324 9.686 1.00 91.81 186 THR A C 1
ATOM 1428 O O . THR A 1 186 ? -2.728 6.673 8.914 1.00 91.81 186 THR A O 1
ATOM 1431 N N . LEU A 1 187 ? -3.769 8.594 9.485 1.00 91.25 187 LEU A N 1
ATOM 1432 C CA . LEU A 1 187 ? -3.182 9.447 8.467 1.00 91.25 187 LEU A CA 1
ATOM 1433 C C . LEU A 1 187 ? -2.391 10.559 9.149 1.00 91.25 187 LEU A C 1
ATOM 1435 O O . LEU A 1 187 ? -2.707 10.960 10.273 1.00 91.25 187 LEU A O 1
ATOM 1439 N N . GLU A 1 188 ? -1.328 11.009 8.491 1.00 89.12 188 GLU A N 1
ATOM 1440 C CA . GLU A 1 188 ? -0.527 12.124 8.986 1.00 89.12 188 GLU A CA 1
ATOM 1441 C C . GLU A 1 188 ? -1.294 13.428 8.718 1.00 89.12 188 GLU A C 1
ATOM 1443 O O . GLU A 1 188 ? -1.711 13.703 7.592 1.00 89.12 188 GLU A O 1
ATOM 1448 N N . GLU A 1 189 ? -1.508 14.214 9.772 1.00 87.69 189 GLU A N 1
ATOM 1449 C CA . GLU A 1 189 ? -2.354 15.417 9.759 1.00 87.69 189 GLU A CA 1
ATOM 1450 C C . GLU A 1 189 ? -1.840 16.489 8.786 1.00 87.69 189 GLU A C 1
ATOM 1452 O O . GLU A 1 189 ? -2.632 17.193 8.166 1.00 87.69 189 GLU A O 1
ATOM 1457 N N . GLU A 1 190 ? -0.519 16.556 8.592 1.00 88.81 190 GLU A N 1
ATOM 1458 C CA . GLU A 1 190 ? 0.137 17.462 7.641 1.00 88.81 190 GLU A CA 1
ATOM 1459 C C . GLU A 1 190 ? -0.308 17.208 6.196 1.00 88.81 190 GLU A C 1
ATOM 1461 O O . GLU A 1 190 ? -0.534 18.143 5.427 1.00 88.81 190 GLU A O 1
ATOM 1466 N N . ASP A 1 191 ? -0.468 15.936 5.831 1.00 87.44 191 ASP A N 1
ATOM 1467 C CA . ASP A 1 191 ? -0.887 15.545 4.489 1.00 87.44 191 ASP A CA 1
ATOM 1468 C C . ASP A 1 191 ? -2.418 15.567 4.344 1.00 87.44 191 ASP A C 1
ATOM 1470 O O . ASP A 1 191 ? -2.928 15.755 3.234 1.00 87.44 191 ASP A O 1
ATOM 1474 N N . TRP A 1 192 ? -3.153 15.435 5.455 1.00 88.12 192 TRP A N 1
ATOM 1475 C CA . TRP A 1 192 ? -4.611 15.274 5.508 1.00 88.12 192 TRP A CA 1
ATOM 1476 C C . TRP A 1 192 ? -5.287 16.210 6.528 1.00 88.12 192 TRP A C 1
ATOM 1478 O O . TRP A 1 192 ? -5.894 15.741 7.496 1.00 88.12 192 TRP A O 1
ATOM 1488 N N . PRO A 1 193 ? -5.248 17.539 6.319 1.00 87.56 193 PRO A N 1
ATOM 1489 C CA . PRO A 1 193 ? -5.965 18.489 7.158 1.00 87.56 193 PRO A CA 1
ATOM 1490 C C . PRO A 1 193 ? -7.449 18.122 7.232 1.00 87.56 193 PRO A C 1
ATOM 1492 O O . PRO A 1 193 ? -8.119 17.977 6.211 1.00 87.56 193 PRO A O 1
ATOM 1495 N N . GLY A 1 194 ? -7.943 17.946 8.457 1.00 85.81 194 GLY A N 1
ATOM 1496 C CA . GLY A 1 194 ? -9.334 17.589 8.728 1.00 85.81 194 GLY A CA 1
ATOM 1497 C C . GLY A 1 194 ? -9.670 16.100 8.611 1.00 85.81 194 GLY A C 1
ATOM 1498 O O . GLY A 1 194 ? -10.766 15.728 9.005 1.00 85.81 194 GLY A O 1
ATOM 1499 N N . SER A 1 195 ? -8.766 15.232 8.143 1.00 82.75 195 SER A N 1
ATOM 1500 C CA . SER A 1 195 ? -8.985 13.777 8.072 1.00 82.75 195 SER A CA 1
ATOM 1501 C C . SER A 1 195 ? -7.870 13.025 8.793 1.00 82.75 195 SER A C 1
ATOM 1503 O O . SER A 1 195 ? -6.773 12.849 8.272 1.00 82.75 195 SER A O 1
ATOM 1505 N N . GLY A 1 196 ? -8.142 12.557 10.011 1.00 87.94 196 GLY A N 1
ATOM 1506 C CA . GLY A 1 196 ? -7.133 11.872 10.828 1.00 87.94 196 GLY A CA 1
ATOM 1507 C C . GLY A 1 196 ? -6.983 10.376 10.538 1.00 87.94 196 GLY A C 1
ATOM 1508 O O . GLY A 1 196 ? -6.024 9.756 11.014 1.00 87.94 196 GLY A O 1
ATOM 1509 N N . PHE A 1 197 ? -7.938 9.783 9.815 1.00 92.38 197 PHE A N 1
ATOM 1510 C CA . PHE A 1 197 ? -8.061 8.336 9.667 1.00 92.38 197 PHE A CA 1
ATOM 1511 C C . PHE A 1 197 ? -8.580 7.938 8.283 1.00 92.38 197 PHE A C 1
ATOM 1513 O O . PHE A 1 197 ? -9.371 8.657 7.669 1.00 92.38 197 PHE A O 1
ATOM 1520 N N . ALA A 1 198 ? -8.156 6.760 7.830 1.00 94.50 198 ALA A N 1
ATOM 1521 C CA . ALA A 1 198 ? -8.735 6.061 6.691 1.00 94.50 198 ALA A CA 1
ATOM 1522 C C . ALA A 1 198 ? -9.310 4.724 7.157 1.00 94.50 198 ALA A C 1
ATOM 1524 O O . ALA A 1 198 ? -8.643 3.967 7.868 1.00 94.50 198 ALA A O 1
ATOM 1525 N N . LEU A 1 199 ? -10.534 4.438 6.731 1.00 95.69 199 LEU A N 1
ATOM 1526 C CA . LEU A 1 199 ? -11.177 3.143 6.871 1.00 95.69 199 LEU A CA 1
ATOM 1527 C C . LEU A 1 199 ? -11.023 2.385 5.550 1.00 95.69 199 LEU A C 1
ATOM 1529 O O . LEU A 1 199 ? -11.448 2.865 4.504 1.00 95.69 199 LEU A O 1
ATOM 1533 N N . VAL A 1 200 ? -10.386 1.221 5.586 1.00 96.62 200 VAL A N 1
ATOM 1534 C CA . VAL A 1 200 ? -10.042 0.416 4.411 1.00 96.62 200 VAL A CA 1
ATOM 1535 C C . VAL A 1 200 ? -10.778 -0.916 4.482 1.00 96.62 200 VAL A C 1
ATOM 1537 O O . VAL A 1 200 ? -10.631 -1.645 5.457 1.00 96.62 200 VAL A O 1
ATOM 1540 N N . ASP A 1 201 ? -11.520 -1.261 3.435 1.00 96.19 201 ASP A N 1
ATOM 1541 C CA . ASP A 1 201 ? -12.051 -2.610 3.228 1.00 96.19 201 ASP A CA 1
ATOM 1542 C C . ASP A 1 201 ? -11.123 -3.342 2.253 1.00 96.19 201 ASP A C 1
ATOM 1544 O O . ASP A 1 201 ? -11.076 -3.035 1.055 1.00 96.19 201 ASP A O 1
ATOM 1548 N N . ILE A 1 202 ? -10.351 -4.299 2.771 1.00 96.62 202 ILE A N 1
ATOM 1549 C CA . ILE A 1 202 ? -9.367 -5.038 1.968 1.00 96.62 202 ILE A CA 1
ATOM 1550 C C . ILE A 1 202 ? -10.017 -6.053 1.021 1.00 96.62 202 ILE A C 1
ATOM 1552 O O . ILE A 1 202 ? -9.389 -6.446 0.040 1.00 96.62 202 ILE A O 1
ATOM 1556 N N . CYS A 1 203 ? -11.255 -6.476 1.291 1.00 94.38 203 CYS A N 1
ATOM 1557 C CA . CYS A 1 203 ? -11.987 -7.418 0.451 1.00 94.38 203 CYS A CA 1
ATOM 1558 C C . CYS A 1 203 ? -12.610 -6.697 -0.747 1.00 94.38 203 CYS A C 1
ATOM 1560 O O . CYS A 1 203 ? -12.499 -7.165 -1.880 1.00 94.38 203 CYS A O 1
ATOM 1562 N N . ALA A 1 204 ? -13.227 -5.536 -0.509 1.00 94.81 204 ALA A N 1
ATOM 1563 C CA . ALA A 1 204 ? -13.809 -4.709 -1.565 1.00 94.81 204 ALA A CA 1
ATOM 1564 C C . ALA A 1 204 ? -12.782 -3.814 -2.283 1.00 94.81 204 ALA A C 1
ATOM 1566 O O . ALA A 1 204 ? -13.114 -3.202 -3.303 1.00 94.81 204 ALA A O 1
ATOM 1567 N N . LEU A 1 205 ? -11.551 -3.733 -1.760 1.00 95.88 205 LEU A N 1
ATOM 1568 C CA . LEU A 1 205 ? -10.492 -2.822 -2.207 1.00 95.88 205 LEU A CA 1
ATOM 1569 C C . LEU A 1 205 ? -10.971 -1.364 -2.244 1.00 95.88 205 LEU A C 1
ATOM 1571 O O . LEU A 1 205 ? -10.668 -0.614 -3.174 1.00 95.88 205 LEU A O 1
ATOM 1575 N N . THR A 1 206 ? -11.732 -0.970 -1.225 1.00 96.12 206 THR A N 1
ATOM 1576 C CA . THR A 1 206 ? -12.251 0.389 -1.062 1.00 96.12 206 THR A CA 1
ATOM 1577 C C . THR A 1 206 ? -11.635 1.070 0.144 1.00 96.12 206 THR A C 1
ATOM 1579 O O . THR A 1 206 ? -11.215 0.424 1.103 1.00 96.12 206 THR A O 1
ATOM 1582 N N . ALA A 1 207 ? -11.598 2.395 0.099 1.00 95.94 207 ALA A N 1
ATOM 1583 C CA . ALA A 1 207 ? -11.179 3.222 1.212 1.00 95.94 207 ALA A CA 1
ATOM 1584 C C . ALA A 1 207 ? -12.190 4.348 1.414 1.00 95.94 207 ALA A C 1
ATOM 1586 O O . ALA A 1 207 ? -12.776 4.848 0.455 1.00 95.94 207 ALA A O 1
ATOM 1587 N N . GLN A 1 208 ? -12.356 4.758 2.663 1.00 94.62 208 GLN A N 1
ATOM 1588 C CA . GLN A 1 208 ? -13.148 5.906 3.056 1.00 94.62 208 GLN A CA 1
ATOM 1589 C C . GLN A 1 208 ? -12.322 6.797 3.975 1.00 94.62 208 GLN A C 1
ATOM 1591 O O . GLN A 1 208 ? -11.675 6.335 4.918 1.00 94.62 208 GLN A O 1
ATOM 1596 N N . MET A 1 209 ? -12.358 8.091 3.684 1.00 93.44 209 MET A N 1
ATOM 1597 C CA . MET A 1 209 ? -11.752 9.123 4.510 1.00 93.44 209 MET A CA 1
ATOM 1598 C C . MET A 1 209 ? -12.723 9.509 5.614 1.00 93.44 209 MET A C 1
ATOM 1600 O O . MET A 1 209 ? -13.886 9.786 5.330 1.00 93.44 209 MET A O 1
ATOM 1604 N N . LEU A 1 210 ? -12.256 9.517 6.860 1.00 92.00 210 LEU A N 1
ATOM 1605 C CA . LEU A 1 210 ? -13.077 9.943 7.985 1.00 92.00 210 LEU A CA 1
ATOM 1606 C C . LEU A 1 210 ? -12.703 11.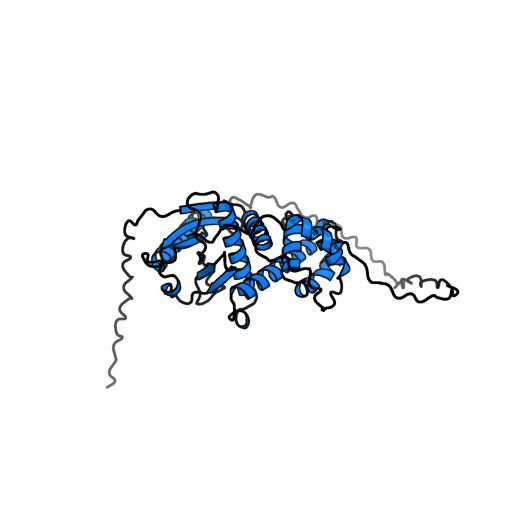373 8.376 1.00 92.00 210 LEU A C 1
ATOM 1608 O O . LEU A 1 210 ? -11.576 11.635 8.811 1.00 92.00 210 LEU A O 1
ATOM 1612 N N . GLU A 1 211 ? -13.656 12.284 8.203 1.00 88.25 211 GLU A N 1
ATOM 1613 C CA . GLU A 1 211 ? -13.497 13.704 8.502 1.00 88.25 211 GLU A CA 1
ATOM 1614 C C . GLU A 1 211 ? -13.739 14.006 9.988 1.00 88.25 211 GLU A C 1
ATOM 1616 O O . GLU A 1 211 ? -14.627 13.448 10.632 1.00 88.25 211 GLU A O 1
ATOM 1621 N N . GLY A 1 212 ? -12.958 14.940 10.526 1.00 77.50 212 GLY A N 1
ATOM 1622 C CA . GLY A 1 212 ? -13.117 15.492 11.864 1.00 77.50 212 GLY A CA 1
ATOM 1623 C C . GLY A 1 212 ? -12.458 14.694 12.993 1.00 77.50 212 GLY A C 1
ATOM 1624 O O . GLY A 1 212 ? -11.969 13.574 12.842 1.00 77.50 212 GLY A O 1
ATOM 1625 N N . ALA A 1 213 ? -12.439 15.317 14.177 1.00 66.19 213 ALA A N 1
ATOM 1626 C CA . ALA A 1 213 ? -12.002 14.678 15.421 1.00 66.19 213 ALA A CA 1
ATOM 1627 C C . ALA A 1 213 ? -13.021 13.640 15.927 1.00 66.19 213 ALA A C 1
ATOM 1629 O O . ALA A 1 213 ? -12.645 12.681 16.598 1.00 66.19 213 ALA A O 1
ATOM 1630 N N . SER A 1 214 ? -14.295 13.823 15.567 1.00 62.59 214 SER A N 1
ATOM 1631 C CA . SER A 1 214 ? -15.402 12.896 15.795 1.00 62.59 214 SER A CA 1
ATOM 1632 C C . SER A 1 214 ? -15.770 12.191 14.493 1.00 62.59 214 SER A C 1
ATOM 1634 O O . SER A 1 214 ? -16.926 12.249 14.079 1.00 62.59 214 SER A O 1
ATOM 1636 N N . ALA A 1 215 ? -14.769 11.606 13.826 1.00 71.19 215 ALA A N 1
ATOM 1637 C CA . ALA A 1 215 ? -14.972 10.720 12.685 1.00 71.19 215 ALA A CA 1
ATOM 1638 C C . ALA A 1 215 ? -16.251 9.903 12.896 1.00 71.19 215 ALA A C 1
ATOM 1640 O O . ALA A 1 215 ? -16.399 9.249 13.931 1.00 71.19 215 ALA A O 1
ATOM 1641 N N . ASP A 1 216 ? -17.196 10.028 11.968 1.00 75.25 216 ASP A N 1
ATOM 1642 C CA . ASP A 1 216 ? -18.509 9.425 12.122 1.00 75.25 216 ASP A CA 1
ATOM 1643 C C . ASP A 1 216 ? -18.394 7.905 11.927 1.00 75.25 216 ASP A C 1
ATOM 1645 O O . ASP A 1 216 ? -18.511 7.372 10.824 1.00 75.25 216 ASP A O 1
ATOM 1649 N N . PHE A 1 217 ? -18.080 7.199 13.016 1.00 82.88 217 PHE A N 1
ATOM 1650 C CA . PHE A 1 217 ? -17.965 5.741 13.047 1.00 82.88 217 PHE A CA 1
ATOM 1651 C C . PHE A 1 217 ? -19.335 5.051 13.017 1.00 82.88 217 PHE A C 1
ATOM 1653 O O . PHE A 1 217 ? -19.400 3.824 13.104 1.00 82.88 217 PHE A O 1
ATOM 1660 N N . GLU A 1 218 ? -20.432 5.800 12.870 1.00 83.00 218 GLU A N 1
ATOM 1661 C CA . GLU A 1 218 ? -21.783 5.250 12.772 1.00 83.00 218 GLU A CA 1
ATOM 1662 C C . GLU A 1 218 ? -21.919 4.276 11.599 1.00 83.00 218 GLU A C 1
ATOM 1664 O O . GLU A 1 218 ? -22.553 3.230 11.735 1.00 83.00 218 GLU A O 1
ATOM 1669 N N . GLN A 1 219 ? -21.240 4.555 10.482 1.00 82.38 219 GLN A N 1
ATOM 1670 C CA . GLN A 1 219 ? -21.218 3.680 9.301 1.00 82.38 219 GLN A CA 1
ATOM 1671 C C . GLN A 1 219 ? -20.541 2.331 9.574 1.00 82.38 219 GLN A C 1
ATOM 1673 O O . GLN A 1 219 ? -20.768 1.361 8.855 1.00 82.38 219 GLN A O 1
ATOM 1678 N N . CYS A 1 220 ? -19.744 2.255 10.640 1.00 84.44 220 CYS A N 1
ATOM 1679 C CA . CYS A 1 220 ? -19.056 1.047 11.065 1.00 84.44 220 CYS A CA 1
ATOM 1680 C C . CYS A 1 220 ? -19.790 0.296 12.179 1.00 84.44 220 CYS A C 1
ATOM 1682 O O . CYS A 1 220 ? -19.261 -0.701 12.673 1.00 84.44 220 CYS A O 1
ATOM 1684 N N . ARG A 1 221 ? -20.962 0.758 12.638 1.00 86.81 221 ARG A N 1
ATOM 1685 C CA . ARG A 1 221 ? -21.663 0.117 13.758 1.00 86.81 221 ARG A CA 1
ATOM 1686 C C . ARG A 1 221 ? -21.933 -1.360 13.469 1.00 86.81 221 ARG A C 1
ATOM 1688 O O . ARG A 1 221 ? -22.531 -1.717 12.461 1.00 86.81 221 ARG A O 1
ATOM 1695 N N . GLY A 1 222 ? -21.503 -2.213 14.398 1.00 87.44 222 GLY A N 1
ATOM 1696 C CA . GLY A 1 222 ? -21.651 -3.668 14.309 1.00 87.44 222 GLY A CA 1
ATOM 1697 C C . GLY A 1 222 ? -20.579 -4.362 13.466 1.00 87.44 222 GLY A C 1
ATOM 1698 O O . GLY A 1 222 ? -20.625 -5.581 13.322 1.00 87.44 222 GLY A O 1
ATOM 1699 N N . VAL A 1 223 ? -19.609 -3.617 12.934 1.00 91.56 223 VAL A N 1
ATOM 1700 C CA . VAL A 1 223 ? -18.477 -4.164 12.188 1.00 91.56 223 VAL A CA 1
ATOM 1701 C C . VAL A 1 223 ? -17.274 -4.299 13.118 1.00 91.56 223 VAL A C 1
ATOM 1703 O O . VAL A 1 223 ? -16.829 -3.330 13.738 1.00 91.56 223 VAL A O 1
ATOM 1706 N N . ASN A 1 224 ? -16.716 -5.508 13.184 1.00 93.88 224 ASN A N 1
ATOM 1707 C CA . ASN A 1 224 ? -15.404 -5.726 13.785 1.00 93.88 224 ASN A CA 1
ATOM 1708 C C . ASN A 1 224 ? -14.333 -5.201 12.832 1.00 93.88 224 ASN A C 1
ATOM 1710 O O . ASN A 1 224 ? -14.298 -5.587 11.662 1.00 93.88 224 ASN A O 1
ATOM 1714 N N . MET A 1 225 ? -13.442 -4.356 13.335 1.00 95.69 225 MET A N 1
ATOM 1715 C CA . MET A 1 225 ? -12.363 -3.770 12.547 1.00 95.69 225 MET A CA 1
ATOM 1716 C C . MET A 1 225 ? -11.003 -3.959 13.210 1.00 95.69 225 MET A C 1
ATOM 1718 O O . MET A 1 225 ? -10.882 -4.013 14.431 1.00 95.69 225 MET A O 1
ATOM 1722 N N . ALA A 1 226 ? -9.974 -4.042 12.379 1.00 96.81 226 ALA A N 1
ATOM 1723 C CA . ALA A 1 226 ? -8.577 -4.072 12.751 1.00 96.81 226 ALA A CA 1
ATOM 1724 C C . ALA A 1 226 ? -8.075 -2.631 12.856 1.00 96.81 226 ALA A C 1
ATOM 1726 O O . ALA A 1 226 ? -7.943 -1.931 11.854 1.00 96.81 226 ALA A O 1
ATOM 1727 N N . VAL A 1 227 ? -7.786 -2.172 14.067 1.00 95.69 227 VAL A N 1
ATOM 1728 C CA . VAL A 1 227 ? -7.204 -0.851 14.299 1.00 95.69 227 VAL A CA 1
ATOM 1729 C C . VAL A 1 227 ? -5.687 -0.966 14.270 1.00 95.69 227 VAL A C 1
ATOM 1731 O O . VAL A 1 227 ? -5.098 -1.683 15.080 1.00 95.69 227 VAL A O 1
ATOM 1734 N N . VAL A 1 228 ? -5.061 -0.262 13.327 1.00 95.31 228 VAL A N 1
ATOM 1735 C CA . VAL A 1 228 ? -3.613 -0.274 13.104 1.00 95.31 228 VAL A CA 1
ATOM 1736 C C . VAL A 1 228 ? -2.943 0.853 13.869 1.00 95.31 228 VAL A C 1
ATOM 1738 O O . VAL A 1 228 ? -3.272 2.031 13.708 1.00 95.31 228 VAL A O 1
ATOM 1741 N N . ILE A 1 229 ? -1.928 0.491 14.642 1.00 92.12 229 ILE A N 1
ATOM 1742 C CA . ILE A 1 229 ? -1.059 1.422 15.347 1.00 92.12 229 ILE A CA 1
ATOM 1743 C C . ILE A 1 229 ? 0.345 1.236 14.810 1.00 92.12 229 ILE A C 1
ATOM 1745 O O . ILE A 1 229 ? 0.983 0.206 15.015 1.00 92.12 229 ILE A O 1
ATOM 1749 N N . ASP A 1 230 ? 0.839 2.266 14.144 1.00 91.75 230 ASP A N 1
ATOM 1750 C CA . ASP A 1 230 ? 2.208 2.279 13.667 1.00 91.75 230 ASP A CA 1
ATOM 1751 C C . ASP A 1 230 ? 3.170 2.719 14.781 1.00 91.75 230 ASP A C 1
ATOM 1753 O O . ASP A 1 230 ? 3.238 3.899 15.143 1.00 91.75 230 ASP A O 1
ATOM 1757 N N . LEU A 1 231 ? 3.905 1.753 15.331 1.00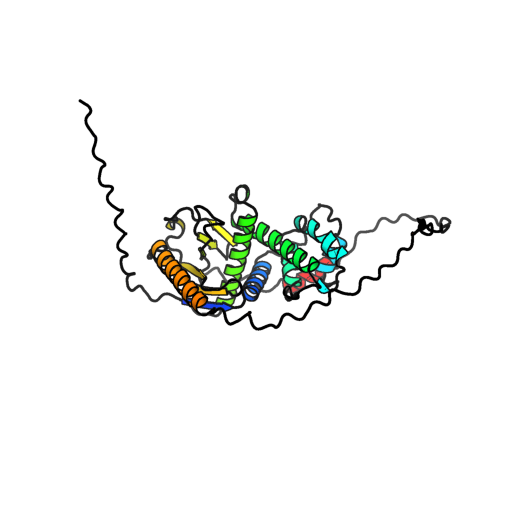 88.94 231 LEU A N 1
ATOM 1758 C CA . LEU A 1 231 ? 4.976 1.945 16.310 1.00 88.94 231 LEU A CA 1
ATOM 1759 C C . LEU A 1 231 ? 6.355 2.083 15.641 1.00 88.94 231 LEU A C 1
ATOM 1761 O O . LEU A 1 231 ? 7.349 2.282 16.338 1.00 88.94 231 LEU A O 1
ATOM 1765 N N . GLY A 1 232 ? 6.427 1.938 14.315 1.00 81.38 232 GLY A N 1
ATOM 1766 C CA . GLY A 1 232 ? 7.670 1.863 13.561 1.00 81.38 232 GLY A CA 1
ATOM 1767 C C . GLY A 1 232 ? 8.404 3.195 13.411 1.00 81.38 232 GLY A C 1
ATOM 1768 O O . GLY A 1 232 ? 7.845 4.292 13.540 1.00 81.38 232 GLY A O 1
ATOM 1769 N N . SER A 1 233 ? 9.698 3.076 13.114 1.00 77.50 233 SER A N 1
ATOM 1770 C CA . SER A 1 233 ? 10.500 4.130 12.491 1.00 77.50 233 SER A CA 1
ATOM 1771 C C . SER A 1 233 ? 10.386 4.039 10.963 1.00 77.50 233 SER A C 1
ATOM 1773 O O . SER A 1 233 ? 9.877 3.055 10.430 1.00 77.50 233 SER A O 1
ATOM 1775 N N . ALA A 1 234 ? 10.888 5.046 10.243 1.00 72.56 234 ALA A N 1
ATOM 1776 C CA . ALA A 1 234 ? 10.687 5.221 8.799 1.00 72.56 234 ALA A CA 1
ATOM 1777 C C . ALA A 1 234 ? 11.094 4.033 7.893 1.00 72.56 234 ALA A C 1
ATOM 1779 O O . ALA A 1 234 ? 10.727 4.030 6.724 1.00 72.56 234 ALA A O 1
ATOM 1780 N N . ALA A 1 235 ? 11.853 3.049 8.391 1.00 75.19 235 ALA A N 1
ATOM 1781 C CA . ALA A 1 235 ? 12.361 1.926 7.595 1.00 75.19 235 ALA A CA 1
ATOM 1782 C C . ALA A 1 235 ? 11.717 0.561 7.912 1.00 75.19 235 ALA A C 1
ATOM 1784 O O . ALA A 1 235 ? 12.007 -0.427 7.233 1.00 75.19 235 ALA A O 1
ATOM 1785 N N . SER A 1 236 ? 10.872 0.462 8.943 1.00 86.62 236 SER A N 1
ATOM 1786 C CA . SER A 1 236 ? 10.301 -0.821 9.370 1.00 86.62 236 SER A CA 1
ATOM 1787 C C . SER A 1 236 ? 8.839 -0.685 9.757 1.00 86.62 236 SER A C 1
ATOM 1789 O O . SER A 1 236 ? 8.456 0.247 10.462 1.00 86.62 236 SER A O 1
ATOM 1791 N N . ILE A 1 237 ? 8.028 -1.654 9.332 1.00 89.00 237 ILE A N 1
ATOM 1792 C CA . ILE A 1 237 ? 6.667 -1.783 9.832 1.00 89.00 237 ILE A CA 1
ATOM 1793 C C . ILE A 1 237 ? 6.744 -2.491 11.183 1.00 89.00 237 ILE A C 1
ATOM 1795 O O . ILE A 1 237 ? 7.094 -3.669 11.272 1.00 89.00 237 ILE A O 1
ATOM 1799 N N . ASN A 1 238 ? 6.405 -1.746 12.231 1.00 92.88 238 ASN A N 1
ATOM 1800 C CA . ASN A 1 238 ? 6.105 -2.284 13.549 1.00 92.88 238 ASN A CA 1
ATOM 1801 C C . ASN A 1 238 ? 4.655 -1.924 13.857 1.00 92.88 238 ASN A C 1
ATOM 1803 O O . ASN A 1 238 ? 4.372 -0.877 14.441 1.00 92.88 238 ASN A O 1
ATOM 1807 N N . TRP A 1 239 ? 3.732 -2.737 13.349 1.00 94.81 239 TRP A N 1
ATOM 1808 C CA . TRP A 1 239 ? 2.306 -2.505 13.540 1.00 94.81 239 TRP A CA 1
ATOM 1809 C C . TRP A 1 239 ? 1.782 -3.328 14.706 1.00 94.81 239 TRP A C 1
ATOM 1811 O O . TRP A 1 239 ? 1.980 -4.542 14.781 1.00 94.81 239 TRP A O 1
ATOM 1821 N N . GLU A 1 240 ? 1.067 -2.652 15.592 1.00 94.38 240 GLU A N 1
ATOM 1822 C CA . GLU A 1 240 ? 0.178 -3.270 16.565 1.00 94.38 240 GLU A CA 1
ATOM 1823 C C . GLU A 1 240 ? -1.231 -3.224 15.962 1.00 94.38 240 GLU A C 1
ATOM 1825 O O . GLU A 1 240 ? -1.720 -2.155 15.598 1.00 94.38 240 GLU A O 1
ATOM 1830 N N . VAL A 1 241 ? -1.851 -4.386 15.782 1.00 95.69 241 VAL A N 1
ATOM 1831 C CA . VAL A 1 241 ? -3.186 -4.530 15.196 1.00 95.69 241 VAL A CA 1
ATOM 1832 C C . VAL A 1 241 ? -4.110 -5.064 16.276 1.00 95.69 241 VAL A C 1
ATOM 1834 O O . VAL A 1 241 ? -3.854 -6.130 16.836 1.00 95.69 241 VAL A O 1
ATOM 1837 N N . ILE A 1 242 ? -5.165 -4.318 16.587 1.00 95.50 242 ILE A N 1
ATOM 1838 C CA . ILE A 1 242 ? -6.115 -4.658 17.651 1.00 95.50 242 ILE A CA 1
ATOM 1839 C C . ILE A 1 242 ? -7.511 -4.739 17.049 1.00 95.50 242 ILE A C 1
ATOM 1841 O O . ILE A 1 242 ? -7.924 -3.820 16.342 1.00 95.50 242 ILE A O 1
ATOM 1845 N N . THR A 1 243 ? -8.252 -5.804 17.345 1.00 95.88 243 THR A N 1
ATOM 1846 C CA . THR A 1 243 ? -9.667 -5.874 16.963 1.00 95.88 243 THR A CA 1
ATOM 1847 C C . THR A 1 243 ? -10.502 -4.974 17.862 1.00 95.88 243 THR A C 1
ATOM 1849 O O . THR A 1 243 ? -10.388 -5.031 19.089 1.00 95.88 243 THR A O 1
ATOM 1852 N N . MET A 1 244 ? -11.361 -4.164 17.248 1.00 94.69 244 MET A N 1
ATOM 1853 C CA . MET A 1 244 ? -12.322 -3.307 17.933 1.00 94.69 244 MET A CA 1
ATOM 1854 C C . MET A 1 244 ? -13.715 -3.466 17.322 1.00 94.69 244 MET A C 1
ATOM 1856 O O . MET A 1 244 ? -13.859 -3.607 16.107 1.00 94.69 244 MET A O 1
ATOM 1860 N N . ASP A 1 245 ? -14.735 -3.427 18.178 1.00 93.50 245 ASP A N 1
ATOM 1861 C CA . ASP A 1 245 ? -16.148 -3.396 17.789 1.00 93.50 245 ASP A CA 1
ATOM 1862 C C . ASP A 1 245 ? -16.641 -1.948 17.882 1.00 93.50 245 ASP A C 1
ATOM 1864 O O . ASP A 1 245 ? -16.776 -1.396 18.979 1.00 93.50 245 ASP A O 1
ATOM 1868 N N . ALA A 1 246 ? -16.921 -1.333 16.733 1.00 91.06 246 ALA A N 1
ATOM 1869 C CA . ALA A 1 246 ? -17.335 0.067 16.671 1.00 91.06 246 ALA A CA 1
ATOM 1870 C C . ALA A 1 246 ? -18.667 0.359 17.374 1.00 91.06 246 ALA A C 1
ATOM 1872 O O . ALA A 1 246 ? -18.924 1.508 17.721 1.00 91.06 246 ALA A O 1
ATOM 1873 N N . ALA A 1 247 ? -19.522 -0.645 17.603 1.00 90.06 247 ALA A N 1
ATOM 1874 C CA . ALA A 1 247 ? -20.773 -0.438 18.332 1.00 90.06 247 ALA A CA 1
ATOM 1875 C C . ALA A 1 247 ? -20.578 -0.417 19.855 1.00 90.06 247 ALA A C 1
ATOM 1877 O O . ALA A 1 247 ? -21.403 0.148 20.573 1.00 90.06 247 ALA A O 1
ATOM 1878 N N . LYS A 1 248 ? -19.523 -1.063 20.363 1.00 90.88 248 LYS A N 1
ATOM 1879 C CA . LYS A 1 248 ? -19.308 -1.244 21.808 1.00 90.88 248 LYS A CA 1
ATOM 1880 C C . LYS A 1 248 ? -18.202 -0.368 22.373 1.00 90.88 248 LYS A C 1
ATOM 1882 O O . LYS A 1 248 ? -18.179 -0.127 23.581 1.00 90.88 248 LYS A O 1
ATOM 1887 N N . GLU A 1 249 ? -17.265 0.059 21.535 1.00 90.75 249 GLU A N 1
ATOM 1888 C CA . GLU A 1 249 ? -16.024 0.679 21.977 1.00 90.75 249 GLU A CA 1
ATOM 1889 C C . GLU A 1 249 ? -15.894 2.126 21.498 1.00 90.75 249 GLU A C 1
ATOM 1891 O O . GLU A 1 249 ? -16.216 2.463 20.364 1.00 90.75 249 GLU A O 1
ATOM 1896 N N . ASP A 1 250 ? -15.359 2.984 22.369 1.00 89.25 250 ASP A N 1
ATOM 1897 C CA . ASP A 1 250 ? -14.986 4.355 22.021 1.00 89.25 250 ASP A CA 1
ATOM 1898 C C . ASP A 1 250 ? -13.679 4.334 21.210 1.00 89.25 250 ASP A C 1
ATOM 1900 O O . ASP A 1 250 ? -12.566 4.389 21.752 1.00 89.25 250 ASP A O 1
ATOM 1904 N N . ILE A 1 251 ? -13.830 4.171 19.893 1.00 89.62 251 ILE A N 1
ATOM 1905 C CA . ILE A 1 251 ? -12.729 4.170 18.926 1.00 89.62 251 ILE A CA 1
ATOM 1906 C C . ILE A 1 251 ? -11.898 5.466 19.022 1.00 89.62 251 ILE A C 1
ATOM 1908 O O . ILE A 1 251 ? -10.672 5.351 19.137 1.00 89.62 251 ILE A O 1
ATOM 1912 N N . PRO A 1 252 ? -12.487 6.684 19.035 1.00 86.50 252 PRO A N 1
ATOM 1913 C CA . PRO A 1 252 ? -11.728 7.921 19.227 1.00 86.50 252 PRO A CA 1
ATOM 1914 C C . PRO A 1 252 ? -10.838 7.910 20.474 1.00 86.50 252 PRO A C 1
ATOM 1916 O O . PRO A 1 252 ? -9.647 8.229 20.384 1.00 86.50 252 PRO A O 1
ATOM 1919 N N . ALA A 1 253 ? -11.377 7.512 21.630 1.00 86.50 253 ALA A N 1
ATOM 1920 C CA . ALA A 1 253 ? -10.608 7.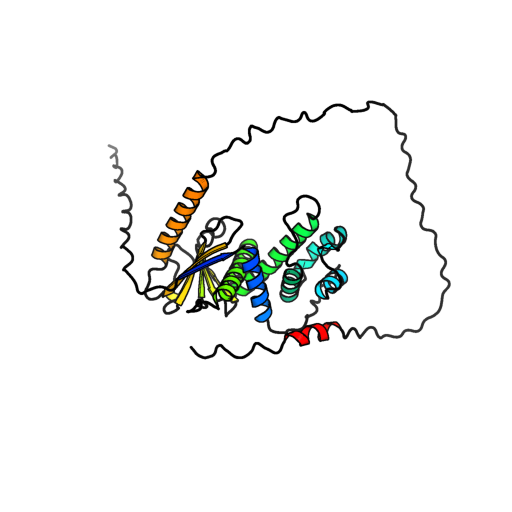466 22.870 1.00 86.50 253 ALA A CA 1
ATOM 1921 C C . ALA A 1 253 ? -9.480 6.430 22.803 1.00 86.50 253 ALA A C 1
ATOM 1923 O O . ALA A 1 253 ? -8.352 6.717 23.219 1.00 86.50 253 ALA A O 1
ATOM 1924 N N . ALA A 1 254 ? -9.742 5.248 22.238 1.00 85.94 254 ALA A N 1
ATOM 1925 C CA . ALA A 1 254 ? -8.706 4.244 22.028 1.00 85.94 254 ALA A CA 1
ATOM 1926 C C . ALA A 1 254 ? -7.588 4.786 21.126 1.00 85.94 254 ALA A C 1
ATOM 1928 O O . ALA A 1 254 ? -6.415 4.721 21.492 1.00 85.94 254 ALA A O 1
ATOM 1929 N N . LEU A 1 255 ? -7.929 5.414 20.000 1.00 86.25 255 LEU A N 1
ATOM 1930 C CA . LEU A 1 255 ? -6.957 6.012 19.084 1.00 86.25 255 LEU A CA 1
ATOM 1931 C C . LEU A 1 255 ? -6.152 7.135 19.742 1.00 86.25 255 LEU A C 1
ATOM 1933 O O . LEU A 1 255 ? -4.950 7.241 19.497 1.00 86.25 255 LEU A O 1
ATOM 1937 N N . ALA A 1 256 ? -6.762 7.946 20.608 1.00 86.31 256 ALA A N 1
ATOM 1938 C CA . ALA A 1 256 ? -6.053 8.971 21.372 1.00 86.31 256 ALA A CA 1
ATOM 1939 C C . ALA A 1 256 ? -5.008 8.357 22.321 1.00 86.31 256 ALA A C 1
ATOM 1941 O O . ALA A 1 256 ? -3.855 8.802 22.350 1.00 86.31 256 ALA A O 1
ATOM 1942 N N . VAL A 1 257 ? -5.375 7.295 23.046 1.00 85.38 257 VAL A N 1
ATOM 1943 C CA . VAL A 1 257 ? -4.455 6.542 23.918 1.00 85.38 257 VAL A CA 1
ATOM 1944 C C . VAL A 1 257 ? -3.306 5.941 23.105 1.00 85.38 257 VAL A C 1
ATOM 1946 O O . VAL A 1 257 ? -2.138 6.031 23.493 1.00 85.38 257 VAL A O 1
ATOM 1949 N N . LEU A 1 258 ? -3.617 5.387 21.938 1.00 81.56 258 LEU A N 1
ATOM 1950 C CA . LEU A 1 258 ? -2.645 4.763 21.049 1.00 81.56 258 LEU A CA 1
ATOM 1951 C C . LEU A 1 258 ? -1.686 5.786 20.422 1.00 81.56 258 LEU A C 1
ATOM 1953 O O . LEU A 1 258 ? -0.470 5.580 20.424 1.00 81.56 258 LEU A O 1
ATOM 1957 N N . LYS A 1 259 ? -2.190 6.948 19.986 1.00 84.38 259 LYS A N 1
ATOM 1958 C CA . LYS A 1 259 ? -1.364 8.082 19.536 1.00 84.38 259 LYS A CA 1
ATOM 1959 C C . LYS A 1 259 ? -0.432 8.564 20.650 1.00 84.38 259 LYS A C 1
ATOM 1961 O O . LYS A 1 259 ? 0.747 8.826 20.398 1.00 84.38 259 LYS A O 1
ATOM 1966 N N . ALA A 1 260 ? -0.921 8.647 21.890 1.00 86.69 260 ALA A N 1
ATOM 1967 C CA . ALA A 1 260 ? -0.091 9.004 23.038 1.00 86.69 260 ALA A CA 1
ATOM 1968 C C . ALA A 1 260 ? 1.027 7.972 23.282 1.00 86.69 260 ALA A C 1
ATOM 1970 O O . ALA A 1 260 ? 2.166 8.357 23.561 1.00 86.69 260 ALA A O 1
ATOM 1971 N N . ARG A 1 261 ? 0.743 6.675 23.106 1.00 84.69 261 ARG A N 1
ATOM 1972 C CA . ARG A 1 261 ? 1.741 5.597 23.185 1.00 84.69 261 ARG A CA 1
ATOM 1973 C C . ARG A 1 261 ? 2.806 5.709 22.086 1.00 84.69 261 ARG A C 1
ATOM 1975 O O . ARG A 1 261 ? 3.990 5.663 22.418 1.00 84.69 261 ARG A O 1
ATOM 1982 N N . ARG A 1 262 ? 2.423 5.966 20.825 1.00 85.25 262 ARG A N 1
ATOM 1983 C CA . ARG A 1 262 ? 3.361 6.220 19.702 1.00 85.25 262 ARG A CA 1
ATOM 1984 C C . ARG A 1 262 ? 4.320 7.370 20.023 1.00 85.25 262 ARG A C 1
ATOM 1986 O O . ARG A 1 262 ? 5.530 7.236 19.859 1.00 85.25 262 ARG A O 1
ATOM 1993 N N . ARG A 1 263 ? 3.796 8.487 20.550 1.00 86.12 263 ARG A N 1
ATOM 1994 C CA . ARG A 1 263 ? 4.607 9.654 20.953 1.00 86.12 263 ARG A CA 1
ATOM 1995 C C . ARG A 1 263 ? 5.615 9.315 22.054 1.00 86.12 263 ARG A C 1
ATOM 1997 O O . ARG A 1 263 ? 6.748 9.781 21.991 1.00 86.12 263 ARG A O 1
ATOM 2004 N N . ARG A 1 264 ? 5.225 8.503 23.043 1.00 86.75 264 ARG A N 1
ATOM 2005 C CA . ARG A 1 264 ? 6.143 8.038 24.100 1.00 86.75 264 ARG A CA 1
ATOM 2006 C C . ARG A 1 264 ? 7.235 7.128 23.538 1.00 86.75 264 ARG A C 1
ATOM 2008 O O . ARG A 1 264 ? 8.396 7.360 23.845 1.00 86.75 264 ARG A O 1
ATOM 2015 N N . SER A 1 265 ? 6.872 6.181 22.671 1.00 83.06 265 SER A N 1
ATOM 2016 C CA . SER A 1 265 ? 7.829 5.264 22.036 1.00 83.06 265 SER A CA 1
ATOM 2017 C C . SER A 1 265 ? 8.869 6.001 21.188 1.00 83.06 265 SER A C 1
ATOM 2019 O O . SER A 1 265 ? 10.046 5.667 21.234 1.00 83.06 265 SER A O 1
ATOM 2021 N N . ARG A 1 266 ? 8.465 7.045 20.450 1.00 82.75 266 ARG A N 1
ATOM 2022 C CA . ARG A 1 266 ? 9.409 7.865 19.671 1.00 82.75 266 ARG A CA 1
ATOM 2023 C C . ARG A 1 266 ? 10.376 8.654 20.556 1.00 82.75 266 ARG A C 1
ATOM 2025 O O . ARG A 1 266 ? 11.547 8.765 20.217 1.00 82.75 266 ARG A O 1
ATOM 2032 N N . ARG A 1 267 ? 9.903 9.172 21.697 1.00 85.38 267 ARG A N 1
ATOM 2033 C CA . ARG A 1 267 ? 10.747 9.918 22.648 1.00 85.38 267 ARG A CA 1
ATOM 2034 C C . ARG A 1 267 ? 11.800 9.042 23.323 1.00 85.38 267 ARG A C 1
ATOM 2036 O O . ARG A 1 267 ? 12.891 9.534 23.584 1.00 85.38 267 ARG A O 1
ATOM 2043 N N . SER A 1 268 ? 11.490 7.776 23.607 1.00 82.81 268 SER A N 1
ATOM 2044 C CA . SER A 1 268 ? 12.487 6.849 24.156 1.00 82.81 268 SER A CA 1
ATOM 2045 C C . SER A 1 268 ? 13.596 6.550 23.153 1.00 82.81 268 SER A C 1
ATOM 2047 O O . SER A 1 268 ? 14.755 6.536 23.540 1.00 82.81 268 SER A O 1
ATOM 2049 N N . THR A 1 269 ? 13.269 6.392 21.866 1.00 78.50 269 THR A N 1
ATOM 2050 C CA . THR A 1 269 ? 14.282 6.123 20.835 1.00 78.50 269 THR A CA 1
ATOM 2051 C C . THR A 1 269 ? 15.180 7.336 20.579 1.00 78.50 269 THR A C 1
ATOM 2053 O O . THR A 1 269 ? 16.383 7.176 20.440 1.00 78.50 269 THR A O 1
ATOM 2056 N N . SER A 1 270 ? 14.634 8.559 20.590 1.00 75.62 270 SER A N 1
ATOM 2057 C CA . SER A 1 270 ? 15.439 9.772 20.366 1.00 75.62 270 SER A CA 1
ATOM 2058 C C . SER A 1 270 ? 16.427 10.097 21.492 1.00 75.62 270 SER A C 1
ATOM 2060 O O . SER A 1 270 ? 17.333 10.891 21.282 1.00 75.62 270 SER A O 1
ATOM 2062 N N . LEU A 1 271 ? 16.235 9.549 22.698 1.00 77.12 271 LEU A N 1
ATOM 2063 C CA . LEU A 1 271 ? 17.141 9.784 23.829 1.00 77.12 271 LEU A CA 1
ATOM 2064 C C . LEU A 1 271 ? 18.359 8.848 23.823 1.00 77.12 271 LEU A C 1
ATOM 2066 O O . LEU A 1 271 ? 19.339 9.153 24.496 1.00 77.12 271 LEU A O 1
ATOM 2070 N N . GLU A 1 272 ? 18.310 7.745 23.069 1.00 64.88 272 GLU A N 1
ATOM 2071 C CA . GLU A 1 272 ? 19.446 6.825 22.905 1.00 64.88 272 GLU A CA 1
ATOM 2072 C C . GLU A 1 272 ? 20.350 7.174 21.719 1.00 64.88 272 GLU A C 1
ATOM 2074 O O . GLU A 1 272 ? 21.472 6.680 21.654 1.00 64.88 272 GLU A O 1
ATOM 2079 N N . GLU A 1 273 ? 19.938 8.081 20.828 1.00 62.28 273 GLU A N 1
ATOM 2080 C CA . GLU A 1 273 ? 20.873 8.744 19.913 1.00 62.28 273 GLU A CA 1
ATOM 2081 C C . GLU A 1 273 ? 21.670 9.795 20.698 1.00 62.28 273 GLU A C 1
ATOM 2083 O O . GLU A 1 273 ? 21.557 11.005 20.494 1.00 62.28 273 GLU A O 1
ATOM 2088 N N . THR A 1 274 ? 22.486 9.332 21.649 1.00 51.97 274 THR A N 1
ATOM 2089 C CA . THR A 1 274 ? 23.598 10.135 22.142 1.00 51.97 274 THR A CA 1
ATOM 2090 C C . THR A 1 274 ? 24.431 10.532 20.927 1.00 51.97 274 THR A C 1
ATOM 2092 O O . THR A 1 274 ? 24.759 9.656 20.122 1.00 51.97 274 THR A O 1
ATOM 2095 N N . PRO A 1 275 ? 24.777 11.818 20.759 1.00 58.69 275 PRO A N 1
ATOM 2096 C CA . PRO A 1 275 ? 25.696 12.259 19.724 1.00 58.69 275 PRO A CA 1
ATOM 2097 C C . PRO A 1 275 ? 27.086 11.719 20.071 1.00 58.69 275 PRO A C 1
ATOM 2099 O O . PRO A 1 275 ? 27.934 12.432 20.606 1.00 58.69 275 PRO A O 1
ATOM 2102 N N . GLU A 1 276 ? 27.312 10.430 19.833 1.00 51.41 276 GLU A N 1
ATOM 2103 C CA . GLU A 1 276 ? 28.630 9.829 19.900 1.00 51.41 276 GLU A CA 1
ATOM 2104 C C . GLU A 1 276 ? 29.452 10.412 18.753 1.00 51.41 276 GLU A C 1
ATOM 2106 O O . GLU A 1 276 ? 29.366 10.019 17.592 1.00 51.41 276 GLU A O 1
ATOM 2111 N N . ASP A 1 277 ? 30.186 11.460 19.108 1.00 49.19 277 ASP A N 1
ATOM 2112 C CA . ASP A 1 277 ? 31.570 11.687 18.720 1.00 49.19 277 ASP A CA 1
ATOM 2113 C C . ASP A 1 277 ? 31.898 11.485 17.224 1.00 49.19 277 ASP A C 1
ATOM 2115 O O . ASP A 1 277 ? 32.955 10.972 16.857 1.00 49.19 277 ASP A O 1
ATOM 2119 N N . SER A 1 278 ? 31.055 12.020 16.329 1.00 51.94 278 SER A N 1
ATOM 2120 C CA . SER A 1 278 ? 31.416 12.271 14.916 1.00 51.94 278 SER A CA 1
ATOM 2121 C C . SER A 1 278 ? 32.553 13.303 14.758 1.00 51.94 278 SE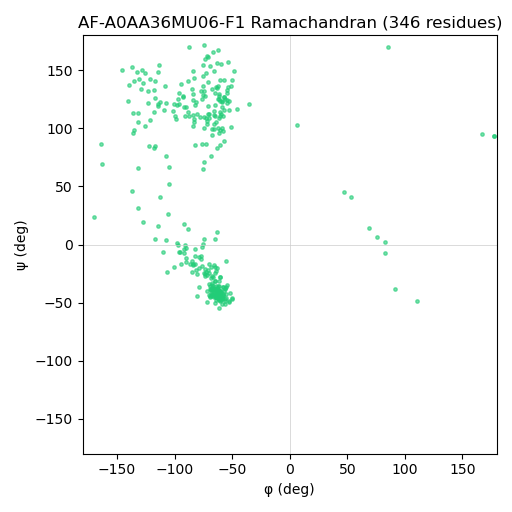R A C 1
ATOM 2123 O O . SER A 1 278 ? 32.843 13.743 13.648 1.00 51.94 278 SER A O 1
ATOM 2125 N N . SER A 1 279 ? 33.231 13.679 15.850 1.00 51.78 279 SER A N 1
ATOM 2126 C CA . SER A 1 279 ? 34.392 14.569 15.860 1.00 51.78 279 SER A CA 1
ATOM 2127 C C . SER A 1 279 ? 35.744 13.844 15.719 1.00 51.78 279 SER A C 1
ATOM 2129 O O . SER A 1 279 ? 36.773 14.505 15.605 1.00 51.78 279 SER A O 1
ATOM 2131 N N . ARG A 1 280 ? 35.781 12.499 15.659 1.00 48.44 280 ARG A N 1
ATOM 2132 C CA . ARG A 1 280 ? 37.037 11.716 15.563 1.00 48.44 280 ARG A CA 1
ATOM 2133 C C . ARG A 1 280 ? 37.358 11.103 14.199 1.00 48.44 280 ARG A C 1
ATOM 2135 O O . ARG A 1 280 ? 38.119 10.139 14.134 1.00 48.44 280 ARG A O 1
ATOM 2142 N N . PHE A 1 281 ? 36.867 11.669 13.102 1.00 51.88 281 PHE A N 1
ATOM 2143 C CA . PHE A 1 281 ? 37.563 11.466 11.831 1.00 51.88 281 PHE A CA 1
ATOM 2144 C C . PHE A 1 281 ? 38.582 12.594 11.662 1.00 51.88 281 PHE A C 1
ATOM 2146 O O . PHE A 1 281 ? 38.166 13.742 11.496 1.00 51.88 281 PHE A O 1
ATOM 2153 N N . PRO A 1 282 ? 39.902 12.316 11.732 1.00 50.81 282 PRO A N 1
ATOM 2154 C CA . PRO A 1 282 ? 40.886 13.309 11.340 1.00 50.81 282 PRO A CA 1
ATOM 2155 C C . PRO A 1 282 ? 40.561 13.711 9.906 1.00 50.81 282 PRO A C 1
ATOM 2157 O O . PRO A 1 282 ? 40.423 12.858 9.027 1.00 50.81 282 PRO A O 1
ATOM 2160 N N . SER A 1 283 ? 40.387 15.010 9.693 1.00 43.97 283 SER A N 1
ATOM 2161 C CA . SER A 1 283 ? 40.322 15.616 8.376 1.00 43.97 283 SER A CA 1
ATOM 2162 C C . SER A 1 283 ? 41.533 15.139 7.580 1.00 43.97 283 SER A C 1
ATOM 2164 O O . SER A 1 283 ? 42.650 15.617 7.770 1.00 43.97 283 SER A O 1
ATOM 2166 N N . LEU A 1 284 ? 41.324 14.156 6.702 1.00 49.16 284 LEU A N 1
ATOM 2167 C CA . LEU A 1 284 ? 42.306 13.849 5.678 1.00 49.16 284 LEU A CA 1
ATOM 2168 C C . LEU A 1 284 ? 42.474 15.139 4.867 1.00 49.16 284 LEU A C 1
ATOM 2170 O O . LEU A 1 284 ? 41.465 15.671 4.389 1.00 49.16 284 LEU A O 1
ATOM 2174 N N . PRO A 1 285 ? 43.696 15.684 4.747 1.00 48.66 285 PRO A N 1
ATOM 2175 C CA . PRO A 1 285 ? 43.925 16.855 3.926 1.00 48.66 285 PRO A CA 1
ATOM 2176 C C . PRO A 1 285 ? 43.544 16.479 2.499 1.00 48.66 285 PRO A C 1
ATOM 2178 O O . PRO A 1 285 ? 44.179 15.643 1.857 1.00 48.66 285 PRO A O 1
ATOM 2181 N N . PHE A 1 286 ? 42.449 17.065 2.026 1.00 46.50 286 PHE A N 1
ATOM 2182 C CA . PHE A 1 286 ? 42.104 17.051 0.621 1.00 46.50 286 PHE A CA 1
ATOM 2183 C C . PHE A 1 286 ? 43.272 17.728 -0.093 1.00 46.50 286 PHE A C 1
ATOM 2185 O O . PHE A 1 286 ? 43.535 18.906 0.145 1.00 46.50 286 PHE A O 1
ATOM 2192 N N . ALA A 1 287 ? 44.023 16.956 -0.877 1.00 47.47 287 ALA A N 1
ATOM 2193 C CA . ALA A 1 287 ? 45.138 17.434 -1.676 1.00 47.47 287 ALA A CA 1
ATOM 2194 C C . ALA A 1 287 ? 44.614 18.423 -2.729 1.00 47.47 287 ALA A C 1
ATOM 2196 O O . ALA A 1 287 ? 44.315 18.067 -3.866 1.00 47.47 287 ALA A O 1
ATOM 2197 N N . ALA A 1 288 ? 44.452 19.673 -2.315 1.00 50.12 288 ALA A N 1
ATOM 2198 C CA . ALA A 1 288 ? 44.379 20.822 -3.187 1.00 50.12 288 ALA A CA 1
ATOM 2199 C C . ALA A 1 288 ? 45.821 21.199 -3.513 1.00 50.12 288 ALA A C 1
ATOM 2201 O O . ALA A 1 288 ? 46.411 21.961 -2.769 1.00 50.12 288 ALA A O 1
ATOM 2202 N N . ASP A 1 289 ? 46.397 20.562 -4.533 1.00 51.09 289 ASP A N 1
ATOM 2203 C CA . ASP A 1 289 ? 47.537 21.068 -5.308 1.00 51.09 289 ASP A CA 1
ATOM 2204 C C . ASP A 1 289 ? 47.941 20.008 -6.335 1.00 51.09 289 ASP A C 1
ATOM 2206 O O . ASP A 1 289 ? 48.687 19.097 -6.009 1.00 51.09 289 ASP A O 1
ATOM 2210 N N . VAL A 1 290 ? 47.403 20.106 -7.556 1.00 45.94 290 VAL A N 1
ATOM 2211 C CA . VAL A 1 290 ? 48.146 20.030 -8.833 1.00 45.94 290 VAL A CA 1
ATOM 2212 C C . VAL A 1 290 ? 47.204 20.599 -9.905 1.00 45.94 290 VAL A C 1
ATOM 2214 O O . VAL A 1 290 ? 46.450 19.876 -10.553 1.00 45.94 290 VAL A O 1
ATOM 2217 N N . LEU A 1 291 ? 47.223 21.920 -10.085 1.00 47.34 291 LEU A N 1
ATOM 2218 C CA . LEU A 1 291 ? 46.824 22.538 -11.351 1.00 47.34 291 LEU A CA 1
ATOM 2219 C C . LEU A 1 291 ? 48.094 22.691 -12.197 1.00 47.34 291 LEU A C 1
ATOM 2221 O O . LEU A 1 291 ? 48.988 23.431 -11.786 1.00 47.34 291 LEU A O 1
ATOM 2225 N N . PRO A 1 292 ? 48.195 22.064 -13.379 1.00 49.34 292 PRO A N 1
ATOM 2226 C CA . PRO A 1 292 ? 49.151 22.498 -14.381 1.00 49.34 292 PRO A CA 1
ATOM 2227 C C . PRO A 1 292 ? 48.645 23.825 -14.958 1.00 49.34 292 PRO A C 1
ATOM 2229 O O . PRO A 1 292 ? 47.665 23.865 -15.705 1.00 49.34 292 PRO A O 1
ATOM 2232 N N . GLN A 1 293 ? 49.296 24.927 -14.587 1.00 51.69 293 GLN A N 1
ATOM 2233 C CA . GLN A 1 293 ? 49.305 26.117 -15.427 1.00 51.69 293 GLN A CA 1
ATOM 2234 C C . GLN A 1 293 ? 50.190 25.809 -16.631 1.00 51.69 293 GLN A C 1
ATOM 2236 O O . GLN A 1 293 ? 51.406 25.850 -16.514 1.00 51.69 293 GLN A O 1
ATOM 2241 N N . ASP A 1 294 ? 49.579 25.541 -17.780 1.00 45.44 294 ASP A N 1
ATOM 2242 C CA . ASP A 1 294 ? 50.245 25.754 -19.058 1.00 45.44 294 ASP A CA 1
ATOM 2243 C C . ASP A 1 294 ? 49.281 26.428 -20.028 1.00 45.44 294 ASP A C 1
ATOM 2245 O O . ASP A 1 294 ? 48.247 25.894 -20.438 1.00 45.44 294 ASP A O 1
ATOM 2249 N N . GLY A 1 295 ? 49.632 27.668 -20.360 1.00 52.91 295 GLY A N 1
ATOM 2250 C CA . GLY A 1 295 ? 49.002 28.432 -21.414 1.00 52.91 295 GLY A CA 1
ATOM 2251 C C . GLY A 1 295 ? 49.371 27.838 -22.766 1.00 52.91 295 GLY A C 1
ATOM 2252 O O . GLY A 1 295 ? 50.483 28.015 -23.250 1.00 52.91 295 GLY A O 1
ATOM 2253 N N . ALA A 1 296 ? 48.404 27.203 -23.419 1.00 43.75 296 ALA A N 1
ATOM 2254 C CA . ALA A 1 296 ? 48.465 26.928 -24.845 1.00 43.75 296 ALA A CA 1
ATOM 2255 C C . ALA A 1 296 ? 47.146 27.353 -25.493 1.00 43.75 296 ALA A C 1
ATOM 2257 O O . ALA A 1 296 ? 46.068 26.822 -25.234 1.00 43.75 296 ALA A O 1
ATOM 2258 N N . ARG A 1 297 ? 47.262 28.378 -26.333 1.00 51.12 297 ARG A N 1
ATOM 2259 C CA . ARG A 1 297 ? 46.223 28.972 -27.169 1.00 51.12 297 ARG A CA 1
ATOM 2260 C C . ARG A 1 297 ? 45.700 27.909 -28.144 1.00 51.12 297 ARG A C 1
ATOM 2262 O O . ARG A 1 297 ? 46.301 27.686 -29.190 1.00 51.12 297 ARG A O 1
ATOM 2269 N N . ALA A 1 298 ? 44.598 27.247 -27.798 1.00 40.81 298 ALA A N 1
ATOM 2270 C CA . ALA A 1 298 ? 43.930 26.299 -28.682 1.00 40.81 298 ALA A CA 1
ATOM 2271 C C . ALA A 1 298 ? 43.205 27.055 -29.804 1.00 40.81 298 ALA A C 1
ATOM 2273 O O . ALA A 1 298 ? 42.207 27.745 -29.593 1.00 40.81 298 ALA A O 1
ATOM 2274 N N . THR A 1 299 ? 43.738 26.941 -31.015 1.00 48.66 299 THR A N 1
ATOM 2275 C CA . THR A 1 299 ? 43.029 27.254 -32.249 1.00 48.66 299 THR A CA 1
ATOM 2276 C C . THR A 1 299 ? 41.850 26.292 -32.404 1.00 48.66 299 THR A C 1
ATOM 2278 O O . THR A 1 299 ? 41.962 25.091 -32.173 1.00 48.66 299 THR A O 1
ATOM 2281 N N . SER A 1 300 ? 40.697 26.842 -32.783 1.00 45.78 300 SER A N 1
ATOM 2282 C CA . SER A 1 300 ? 39.467 26.104 -33.079 1.00 45.78 300 SER A CA 1
ATOM 2283 C C . SER A 1 300 ? 39.722 25.086 -34.202 1.00 45.78 300 SER A C 1
ATOM 2285 O O . SER A 1 300 ? 39.694 25.435 -35.387 1.00 45.78 300 SER A O 1
ATOM 2287 N N . SER A 1 301 ? 39.958 23.822 -33.846 1.00 39.34 301 SER A N 1
ATOM 2288 C CA . SER A 1 301 ? 39.888 22.705 -34.781 1.00 39.34 301 SER A CA 1
ATOM 2289 C C . SER A 1 301 ? 38.427 22.277 -34.912 1.00 39.34 301 SER A C 1
ATOM 2291 O O . SER A 1 301 ? 37.788 21.734 -34.013 1.00 39.34 301 SER A O 1
ATOM 2293 N N . LYS A 1 302 ? 37.867 22.600 -36.074 1.00 45.97 302 LYS A N 1
ATOM 2294 C CA . LYS A 1 302 ? 36.555 22.164 -36.535 1.00 45.97 302 LYS A CA 1
ATOM 2295 C C . LYS A 1 302 ? 36.594 20.636 -36.657 1.00 45.97 302 LYS A C 1
ATOM 2297 O O . LYS A 1 302 ? 37.149 20.115 -37.619 1.00 45.97 302 LYS A O 1
ATOM 2302 N N . VAL A 1 303 ? 36.057 19.920 -35.668 1.00 43.56 303 VAL A N 1
ATOM 2303 C CA . VAL A 1 303 ? 35.898 18.460 -35.734 1.00 43.56 303 VAL A CA 1
ATOM 2304 C C . VAL A 1 303 ? 34.887 18.153 -36.836 1.00 43.56 303 VAL A C 1
ATOM 2306 O O . VAL A 1 303 ? 33.685 18.378 -36.701 1.00 43.56 303 VAL A O 1
ATOM 2309 N N . GLN A 1 304 ? 35.413 17.707 -37.971 1.00 45.47 304 G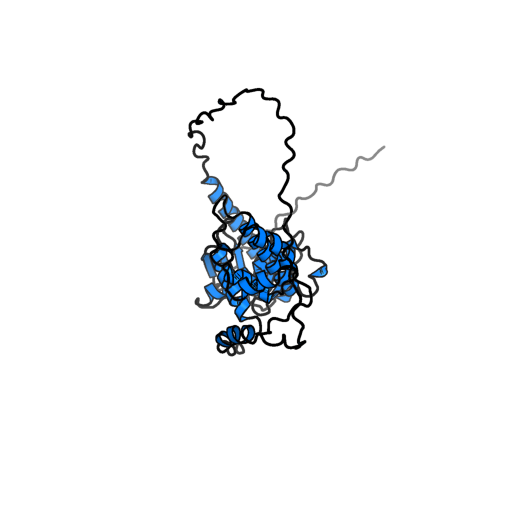LN A N 1
ATOM 2310 C CA . GLN A 1 304 ? 34.654 17.293 -39.136 1.00 45.47 304 GLN A CA 1
ATOM 2311 C C . GLN A 1 304 ? 34.246 15.834 -38.923 1.00 45.47 304 GLN A C 1
ATOM 2313 O O . GLN A 1 304 ? 35.060 14.922 -39.041 1.00 45.47 304 GLN A O 1
ATOM 2318 N N . TRP A 1 305 ? 32.986 15.618 -38.546 1.00 52.62 305 TRP A N 1
ATOM 2319 C CA . TRP A 1 305 ? 32.407 14.280 -38.486 1.00 52.62 305 TRP A CA 1
ATOM 2320 C C . TRP A 1 305 ? 32.380 13.671 -39.897 1.00 52.62 305 TRP A C 1
ATOM 2322 O O . TRP A 1 305 ? 31.983 14.368 -40.839 1.00 52.62 305 TRP A O 1
ATOM 2332 N N . PRO A 1 306 ? 32.785 12.400 -40.078 1.00 46.16 306 PRO A N 1
ATOM 2333 C CA . PRO A 1 306 ? 32.698 11.744 -41.373 1.00 46.16 306 PRO A CA 1
ATOM 2334 C C . PRO A 1 306 ? 31.232 11.671 -41.807 1.00 46.16 306 PRO A C 1
ATOM 2336 O O . PRO A 1 306 ? 30.368 11.179 -41.079 1.00 46.16 306 PRO A O 1
ATOM 2339 N N . SER A 1 307 ? 30.950 12.199 -42.996 1.00 46.59 307 SER A N 1
ATOM 2340 C CA . SER A 1 307 ? 29.643 12.078 -43.632 1.00 46.59 307 SER A CA 1
ATOM 2341 C C . SER A 1 307 ? 29.333 10.598 -43.892 1.00 46.59 307 SER A C 1
ATOM 2343 O O . SER A 1 307 ? 30.221 9.872 -44.350 1.00 46.59 307 SER A O 1
ATOM 2345 N N . PRO A 1 308 ? 28.104 10.126 -43.624 1.00 46.88 308 PRO A N 1
ATOM 2346 C CA . PRO A 1 308 ? 27.728 8.750 -43.911 1.00 46.88 308 PRO A CA 1
ATOM 2347 C C . PRO A 1 308 ? 27.810 8.493 -45.418 1.00 46.88 308 PRO A C 1
ATOM 2349 O O . PRO A 1 308 ? 27.229 9.215 -46.229 1.00 46.88 308 PRO A O 1
ATOM 2352 N N . THR A 1 309 ? 28.566 7.463 -45.787 1.00 48.06 309 THR A N 1
ATOM 2353 C CA . THR A 1 309 ? 28.721 7.006 -47.167 1.00 48.06 309 THR A CA 1
ATOM 2354 C C . THR A 1 309 ? 27.375 6.484 -47.688 1.00 48.06 309 THR A C 1
ATOM 2356 O O . THR A 1 309 ? 26.751 5.656 -47.018 1.00 48.06 309 THR A O 1
ATOM 2359 N N . PRO A 1 310 ? 26.905 6.917 -48.870 1.00 41.72 310 PRO A N 1
ATOM 2360 C CA . PRO A 1 310 ? 25.678 6.400 -49.455 1.00 41.72 310 PRO A CA 1
ATOM 2361 C C . PRO A 1 310 ? 25.933 4.993 -50.006 1.00 41.72 310 PRO A C 1
ATOM 2363 O O . PRO A 1 310 ? 26.635 4.817 -51.000 1.00 41.72 310 PRO A O 1
ATOM 2366 N N . GLN A 1 311 ? 25.362 3.971 -49.366 1.00 48.56 311 GLN A N 1
ATOM 2367 C CA . GLN A 1 311 ? 25.271 2.651 -49.981 1.00 48.56 311 GLN A CA 1
ATOM 2368 C C . GLN A 1 311 ? 24.133 2.650 -51.003 1.00 48.56 311 GLN A C 1
ATOM 2370 O O . GLN A 1 311 ? 22.952 2.693 -50.660 1.00 48.56 311 GLN A O 1
ATOM 2375 N N . HIS A 1 312 ? 24.528 2.595 -52.273 1.00 38.91 312 HIS A N 1
ATOM 2376 C CA . HIS A 1 312 ? 23.687 2.252 -53.411 1.00 38.91 312 HIS A CA 1
ATOM 2377 C C . HIS A 1 312 ? 22.978 0.909 -53.149 1.00 38.91 312 HIS A C 1
ATOM 2379 O O . HIS A 1 312 ? 23.625 -0.134 -53.067 1.00 38.91 312 HIS A O 1
ATOM 2385 N N . LYS A 1 313 ? 21.646 0.924 -53.049 1.00 40.34 313 LYS A N 1
ATOM 2386 C CA . LYS A 1 313 ? 20.802 -0.263 -53.232 1.00 40.34 313 LYS A CA 1
ATOM 2387 C C . LYS A 1 313 ? 20.042 -0.108 -54.542 1.00 40.34 313 LYS A C 1
ATOM 2389 O O . LYS A 1 313 ? 19.236 0.806 -54.685 1.00 40.34 313 LYS A O 1
ATOM 2394 N N . SER A 1 314 ? 20.321 -1.003 -55.480 1.00 47.09 314 SER A N 1
ATOM 2395 C CA . SER A 1 314 ? 19.498 -1.220 -56.671 1.00 47.09 314 SER A CA 1
ATOM 2396 C C . SER A 1 314 ? 18.220 -1.992 -56.300 1.00 47.09 314 SER A C 1
ATOM 2398 O O . SER A 1 314 ? 18.212 -2.695 -55.283 1.00 47.09 314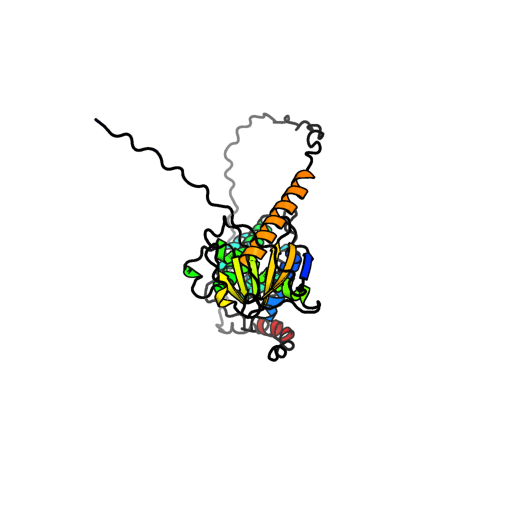 SER A O 1
ATOM 2400 N N . PRO A 1 315 ? 17.137 -1.850 -57.085 1.00 47.47 315 PRO A N 1
ATOM 2401 C CA . PRO A 1 315 ? 15.795 -2.243 -56.687 1.00 47.47 315 PRO A CA 1
ATOM 2402 C C . PRO A 1 315 ? 15.555 -3.727 -56.969 1.00 47.47 315 PRO A C 1
ATOM 2404 O O . PRO A 1 315 ? 15.840 -4.213 -58.061 1.00 47.47 315 PRO A O 1
ATOM 2407 N N . VAL A 1 316 ? 14.991 -4.435 -55.994 1.00 49.44 316 VAL A N 1
ATOM 2408 C CA . VAL A 1 316 ? 14.304 -5.705 -56.239 1.00 49.44 316 VAL A CA 1
ATOM 2409 C C . VAL A 1 316 ? 12.842 -5.474 -55.902 1.00 49.44 316 VAL A C 1
ATOM 2411 O O . VAL A 1 316 ? 12.495 -5.051 -54.798 1.00 49.44 316 VAL A O 1
ATOM 2414 N N . GLU A 1 317 ? 12.024 -5.659 -56.929 1.00 40.47 317 GLU A N 1
ATOM 2415 C CA . GLU A 1 317 ? 10.581 -5.499 -56.928 1.00 40.47 317 GLU A CA 1
ATOM 2416 C C . GLU A 1 317 ? 9.887 -6.485 -55.979 1.00 40.47 317 GLU A C 1
ATOM 2418 O O . GLU A 1 317 ? 10.413 -7.526 -55.591 1.00 40.47 317 GLU A O 1
ATOM 2423 N N . SER A 1 318 ? 8.691 -6.073 -55.575 1.00 41.38 318 SER A N 1
ATOM 2424 C CA . SER A 1 318 ? 7.843 -6.629 -54.523 1.00 41.38 318 SER A CA 1
ATOM 2425 C C . SER A 1 318 ? 7.379 -8.075 -54.775 1.00 41.38 318 SER A C 1
ATOM 2427 O O . SER A 1 318 ? 7.357 -8.545 -55.908 1.00 41.38 318 SER A O 1
ATOM 2429 N N . PRO A 1 319 ? 6.825 -8.727 -53.739 1.00 44.00 319 PRO A N 1
ATOM 2430 C CA . PRO A 1 319 ? 5.365 -8.744 -53.701 1.00 44.00 319 PRO A CA 1
ATOM 2431 C C . PRO A 1 319 ? 4.805 -8.271 -52.361 1.00 44.00 319 PRO A C 1
ATOM 2433 O O . PRO A 1 319 ? 5.296 -8.590 -51.280 1.00 44.00 319 PRO A O 1
ATOM 2436 N N . LYS A 1 320 ? 3.732 -7.485 -52.473 1.00 48.97 320 LYS A N 1
ATOM 2437 C CA . LYS A 1 320 ? 2.816 -7.156 -51.387 1.00 48.97 320 LYS A CA 1
ATOM 2438 C C . LYS A 1 320 ? 2.204 -8.457 -50.880 1.00 48.97 320 LYS A C 1
ATOM 2440 O O . LYS A 1 320 ? 1.415 -9.058 -51.599 1.00 48.97 320 LYS A O 1
ATOM 2445 N N . ASP A 1 321 ? 2.510 -8.828 -49.644 1.00 34.78 321 ASP A N 1
ATOM 2446 C CA . ASP A 1 321 ? 1.661 -9.744 -48.896 1.00 34.78 321 ASP A CA 1
ATOM 2447 C C . ASP A 1 321 ? 1.402 -9.175 -47.501 1.00 34.78 321 ASP A C 1
ATOM 2449 O O . ASP A 1 321 ? 2.258 -9.094 -46.619 1.00 34.78 321 ASP A O 1
ATOM 2453 N N . SER A 1 322 ? 0.178 -8.685 -47.359 1.00 47.56 322 SER A N 1
ATOM 2454 C CA . SER A 1 322 ? -0.447 -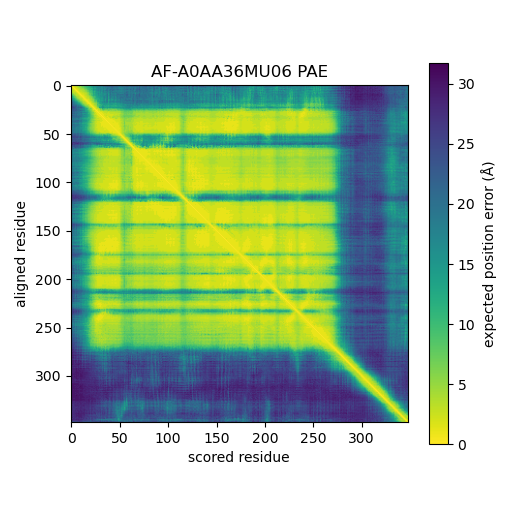8.264 -46.122 1.00 47.56 322 SER A CA 1
ATOM 2455 C C . SER A 1 322 ? -0.683 -9.490 -45.246 1.00 47.56 322 SER A C 1
ATOM 2457 O O . SER A 1 322 ? -1.659 -10.203 -45.461 1.00 47.56 322 SER A O 1
ATOM 2459 N N . ARG A 1 323 ? 0.188 -9.740 -44.265 1.00 36.31 323 ARG A N 1
ATOM 2460 C CA . ARG A 1 323 ? -0.061 -10.677 -43.156 1.00 36.31 323 ARG A CA 1
ATOM 2461 C C . ARG A 1 323 ? 0.924 -10.421 -42.001 1.00 36.31 323 ARG A C 1
ATOM 2463 O O . ARG A 1 323 ? 1.806 -11.215 -41.721 1.00 36.31 323 ARG A O 1
ATOM 2470 N N . PHE A 1 324 ? 0.767 -9.286 -41.314 1.00 33.84 324 PHE A N 1
ATOM 2471 C CA . PHE A 1 324 ? 1.284 -9.095 -39.948 1.00 33.84 324 PHE A CA 1
ATOM 2472 C C . PHE A 1 324 ? 0.111 -9.179 -38.968 1.00 33.84 324 PHE A C 1
ATOM 2474 O O . PHE A 1 324 ? -0.307 -8.202 -38.358 1.00 33.84 324 PHE A O 1
ATOM 2481 N N . ASN A 1 325 ? -0.456 -10.375 -38.878 1.00 42.00 325 ASN A N 1
ATOM 2482 C CA . ASN A 1 325 ? -1.349 -10.807 -37.815 1.00 42.00 325 ASN A CA 1
ATOM 2483 C C . ASN A 1 325 ? -0.859 -12.203 -37.454 1.00 42.00 325 ASN A C 1
ATOM 2485 O O . ASN A 1 325 ? -1.141 -13.114 -38.216 1.00 42.00 325 ASN A O 1
ATOM 2489 N N . GLU A 1 326 ? -0.065 -12.322 -36.387 1.00 33.66 326 GLU A N 1
ATOM 2490 C CA . GLU A 1 326 ? 0.110 -13.526 -35.554 1.00 33.66 326 GLU A CA 1
ATOM 2491 C C . GLU A 1 326 ? 1.340 -13.350 -34.649 1.00 33.66 326 GLU A C 1
ATOM 2493 O O . GLU A 1 326 ? 2.474 -13.625 -35.022 1.00 33.66 326 GLU A O 1
ATOM 2498 N N . TYR A 1 327 ? 1.107 -12.894 -33.417 1.00 39.84 327 TYR A N 1
ATOM 2499 C CA . TYR A 1 327 ? 1.976 -13.226 -32.285 1.00 39.84 327 TYR A CA 1
ATOM 2500 C C . TYR A 1 327 ? 1.096 -13.908 -31.225 1.00 39.84 327 TYR A C 1
ATOM 2502 O O . TYR A 1 327 ? 0.591 -13.224 -30.334 1.00 39.84 327 TYR A O 1
ATOM 2510 N N . PRO A 1 328 ? 0.859 -15.231 -31.325 1.00 36.66 328 PRO A N 1
ATOM 2511 C CA . PRO A 1 328 ? -0.010 -15.971 -30.401 1.00 36.66 328 PRO A CA 1
ATOM 2512 C C . PRO A 1 328 ? 0.623 -16.244 -29.020 1.00 36.66 328 PRO A C 1
ATOM 2514 O O . PRO A 1 328 ? -0.008 -16.825 -28.153 1.00 36.66 328 PRO A O 1
ATOM 2517 N N . PHE A 1 329 ? 1.859 -15.807 -28.763 1.00 39.81 329 PHE A N 1
ATOM 2518 C CA . PHE A 1 329 ? 2.617 -16.238 -27.579 1.00 39.81 329 PHE A CA 1
ATOM 2519 C C . PHE A 1 329 ? 2.295 -15.487 -26.269 1.00 39.81 329 PHE A C 1
ATOM 2521 O O . PHE A 1 329 ? 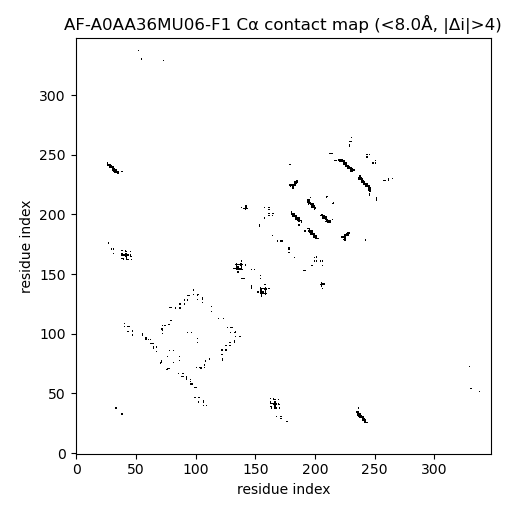2.630 -15.959 -25.186 1.00 39.81 329 PHE A O 1
ATOM 2528 N N . VAL A 1 330 ? 1.644 -14.319 -26.319 1.00 39.88 330 VAL A N 1
ATOM 2529 C CA . VAL A 1 330 ? 1.402 -13.518 -25.097 1.00 39.88 330 VAL A CA 1
ATOM 2530 C C . VAL A 1 330 ? 0.146 -13.973 -24.340 1.00 39.88 330 VAL A C 1
ATOM 2532 O O . VAL A 1 330 ? 0.001 -13.658 -23.162 1.00 39.88 330 VAL A O 1
ATOM 2535 N N . THR A 1 331 ? -0.744 -14.744 -24.967 1.00 40.59 331 THR A N 1
ATOM 2536 C CA . THR A 1 331 ? -1.921 -15.322 -24.297 1.00 40.59 331 THR A CA 1
ATOM 2537 C C . THR A 1 331 ? -1.569 -16.562 -23.472 1.00 40.59 331 THR A C 1
ATOM 2539 O O . THR A 1 331 ? -2.044 -16.689 -22.346 1.00 40.59 331 THR A O 1
ATOM 2542 N N . ASP A 1 332 ? -0.641 -17.399 -23.942 1.00 36.69 332 ASP A N 1
ATOM 2543 C CA . ASP A 1 332 ? -0.384 -18.715 -23.332 1.00 36.69 332 ASP A CA 1
ATOM 2544 C C . ASP A 1 332 ? 0.424 -18.661 -22.021 1.00 36.69 332 ASP A C 1
ATOM 2546 O O . ASP A 1 332 ? 0.372 -19.588 -21.214 1.00 36.69 332 ASP A O 1
ATOM 2550 N N . ILE A 1 333 ? 1.137 -17.563 -21.742 1.00 42.72 333 ILE A N 1
ATOM 2551 C CA . ILE A 1 333 ? 1.892 -17.411 -20.482 1.00 42.72 333 ILE A CA 1
ATOM 2552 C C . ILE A 1 333 ? 0.963 -17.184 -19.275 1.00 42.72 333 ILE A C 1
ATOM 2554 O O . ILE A 1 333 ? 1.341 -17.480 -18.138 1.00 42.72 333 ILE A O 1
ATOM 2558 N N . PHE A 1 334 ? -0.255 -16.675 -19.486 1.00 42.41 334 PHE A N 1
ATOM 2559 C CA . PHE A 1 334 ? -1.124 -16.250 -18.383 1.00 42.41 334 PHE A CA 1
ATOM 2560 C C . PHE A 1 334 ? -2.216 -17.259 -18.004 1.00 42.41 334 PHE A C 1
ATOM 2562 O O . PHE A 1 334 ? -2.662 -17.230 -16.855 1.00 42.41 334 PHE A O 1
ATOM 2569 N N . ASP A 1 335 ? -2.557 -18.211 -18.878 1.00 38.81 335 ASP A N 1
ATOM 2570 C CA . ASP A 1 335 ? -3.510 -19.286 -18.556 1.00 38.81 335 ASP A CA 1
ATOM 2571 C C . ASP A 1 335 ? -2.939 -20.323 -17.569 1.00 38.81 335 ASP A C 1
ATOM 2573 O O . ASP A 1 335 ? -3.687 -20.956 -16.821 1.00 38.81 335 ASP A O 1
ATOM 2577 N N . TYR A 1 336 ? -1.610 -20.438 -17.455 1.00 36.00 336 TYR A N 1
ATOM 2578 C CA . TYR A 1 336 ? -0.968 -21.411 -16.560 1.00 36.00 336 TYR A CA 1
ATOM 2579 C C . TYR A 1 336 ? -1.124 -21.092 -15.055 1.00 36.00 336 TYR A C 1
ATOM 2581 O O . TYR A 1 336 ? -0.957 -21.972 -14.213 1.00 36.00 336 TYR A O 1
ATOM 2589 N N . PHE A 1 337 ? -1.490 -19.859 -14.677 1.00 40.81 337 PHE A N 1
ATOM 2590 C CA . PHE A 1 337 ? -1.591 -19.443 -13.266 1.00 40.81 337 PHE A CA 1
ATOM 2591 C C . PHE A 1 337 ? -3.035 -19.252 -12.750 1.00 40.81 337 PHE A C 1
ATOM 2593 O O . PHE A 1 337 ? -3.220 -18.839 -11.605 1.00 40.81 337 PHE A O 1
ATOM 2600 N N . GLY A 1 338 ? -4.062 -19.542 -13.561 1.00 40.03 338 GLY A N 1
ATOM 2601 C CA . GLY A 1 338 ? -5.437 -19.074 -13.324 1.00 40.03 338 GLY A CA 1
ATOM 2602 C C . GLY A 1 338 ? -6.428 -19.997 -12.592 1.00 40.03 338 GLY A C 1
ATOM 2603 O O . GLY A 1 338 ? -7.534 -19.549 -12.304 1.00 40.03 338 GLY A O 1
ATOM 2604 N N . CYS A 1 339 ? -6.114 -21.260 -12.277 1.00 34.00 339 CYS A N 1
ATOM 2605 C CA . CYS A 1 339 ? -7.178 -22.238 -11.961 1.00 34.00 339 CYS A CA 1
ATOM 2606 C C . CYS A 1 339 ? -7.536 -22.507 -10.479 1.00 34.00 339 CYS A C 1
ATOM 2608 O O . CYS A 1 339 ? -8.456 -23.287 -10.247 1.00 34.00 339 CYS A O 1
ATOM 2610 N N . CYS A 1 340 ? -6.913 -21.895 -9.460 1.00 36.88 340 CYS A N 1
ATOM 2611 C CA . CYS A 1 340 ? -7.016 -22.458 -8.092 1.00 36.88 340 CYS A CA 1
ATOM 2612 C C . CYS A 1 340 ? -7.697 -21.652 -6.963 1.00 36.88 340 CYS A C 1
ATOM 2614 O O . CYS A 1 340 ? -7.703 -22.159 -5.846 1.00 36.88 340 CYS A O 1
ATOM 2616 N N . THR A 1 341 ? -8.306 -20.471 -7.142 1.00 40.72 341 THR A N 1
ATOM 2617 C CA . THR A 1 341 ? -8.725 -19.669 -5.952 1.00 40.72 341 THR A CA 1
ATOM 2618 C C . THR A 1 341 ? -10.173 -19.183 -5.879 1.00 40.72 341 THR A C 1
ATOM 2620 O O . THR A 1 341 ? -10.488 -18.328 -5.054 1.00 40.72 341 THR A O 1
ATOM 2623 N N . ARG A 1 342 ? -11.115 -19.768 -6.629 1.00 39.44 342 ARG A N 1
ATOM 2624 C CA . ARG A 1 342 ? -12.534 -19.367 -6.551 1.00 39.44 342 ARG A CA 1
ATOM 2625 C C . ARG A 1 342 ? -13.409 -20.401 -5.837 1.00 39.44 342 ARG A C 1
ATOM 2627 O O . ARG A 1 342 ? -14.127 -21.134 -6.502 1.00 39.44 342 ARG A O 1
ATOM 2634 N N . ARG A 1 343 ? -13.339 -20.460 -4.498 1.00 39.44 343 ARG A N 1
ATOM 2635 C CA . ARG A 1 343 ? -14.384 -20.987 -3.575 1.00 39.44 343 ARG A CA 1
ATOM 2636 C C . ARG A 1 343 ? -13.883 -20.929 -2.120 1.00 39.44 343 ARG A C 1
ATOM 2638 O O . ARG A 1 343 ? -13.249 -21.894 -1.705 1.00 39.44 343 ARG A O 1
ATOM 2645 N N . ARG A 1 344 ? -14.154 -19.863 -1.334 1.00 43.22 344 ARG A N 1
ATOM 2646 C CA . ARG A 1 344 ? -14.192 -19.999 0.152 1.00 43.22 344 ARG A CA 1
ATOM 2647 C C . ARG A 1 344 ? -14.725 -18.860 1.053 1.00 43.22 344 ARG A C 1
ATOM 2649 O O . ARG A 1 344 ? -14.362 -18.867 2.222 1.00 43.22 344 ARG A O 1
ATOM 2656 N N . TRP A 1 345 ? -15.580 -17.930 0.622 1.00 39.94 345 TRP A N 1
ATOM 2657 C CA . TRP A 1 345 ? -16.021 -16.853 1.542 1.00 39.94 345 TRP A CA 1
ATOM 2658 C C . TRP A 1 345 ? -17.520 -16.516 1.483 1.00 39.94 345 TRP A C 1
ATOM 2660 O O . TRP A 1 345 ? -17.882 -15.351 1.454 1.00 39.94 345 TRP A O 1
ATOM 2670 N N . GLU A 1 346 ? -18.398 -17.527 1.482 1.00 36.28 346 GLU A N 1
ATOM 2671 C CA . GLU A 1 346 ? -19.866 -17.326 1.563 1.00 36.28 346 GLU A CA 1
ATOM 2672 C C . GLU A 1 346 ? -20.520 -17.872 2.845 1.00 36.28 346 GLU A C 1
ATOM 2674 O O . GLU A 1 346 ? -21.738 -17.971 2.932 1.00 36.28 346 GLU A O 1
ATOM 2679 N N . HIS A 1 347 ? -19.750 -18.177 3.888 1.00 36.66 347 HIS A N 1
ATOM 2680 C CA . HIS A 1 347 ? -20.330 -18.479 5.197 1.00 36.66 347 HIS A CA 1
ATOM 2681 C C . HIS A 1 347 ? -19.538 -17.776 6.288 1.00 36.66 347 HIS A C 1
ATOM 2683 O O . HIS A 1 347 ? -18.502 -18.295 6.690 1.00 36.66 347 HIS A O 1
ATOM 2689 N N . HIS A 1 348 ? -20.011 -16.604 6.717 1.00 36.41 348 HIS A N 1
ATOM 2690 C CA . HIS A 1 348 ? -20.069 -16.193 8.121 1.00 36.41 348 HIS A CA 1
ATOM 2691 C C . HIS A 1 348 ? -20.886 -14.916 8.290 1.00 36.41 348 HIS A C 1
ATOM 2693 O O . HIS A 1 348 ? -20.640 -13.960 7.523 1.00 36.41 348 HIS A O 1
#

Nearest PDB structures (foldseek):
  8qkd-assembly1_A  TM=2.847E-01  e=3.157E+00  synthetic construct